Protein AF-A0AA37QWX5-F1 (afdb_monomer_lite)

Secondary structure (DSSP, 8-state):
-TTTTS-SEEEEEEEESSSS-TTTHHHHHHHHTTSEEEEEEEEEPPTT--S-SS--EEEEEEEEETT-TTHHHHHHHHHHHHHHSTT-S-HHHHHHHHHHHT--HHHHHHHHHHHHHTT-SSSEEEEEEE-HHHHHHHHHTTTSSPPP-SSSEEEEEE--TTS-HHHHHHHTT-SS--EEEEEEE-GGGHHHH-S--S-EEEEGGGHHHHHHTB-SPPEEEESS-----

Foldseek 3Di:
DQLVPQWFKDKDKDFDPVPDDPPVVVVVVCVVVLQKDKDKDWDADPPPPPVDPHGGGMMMMMMGTPVSCVLVVQLVVLQVVQVVDDLRDFLVSLVSVCVSRVDDPVVSVVVQVVQVLQQGPDFFKKKFFDAPVQVVVCVVVVLLFGDQDPDQWTKMAGGGPPDDPVRRHVQNVDDRGFKMWMFTFHPCCCVQFH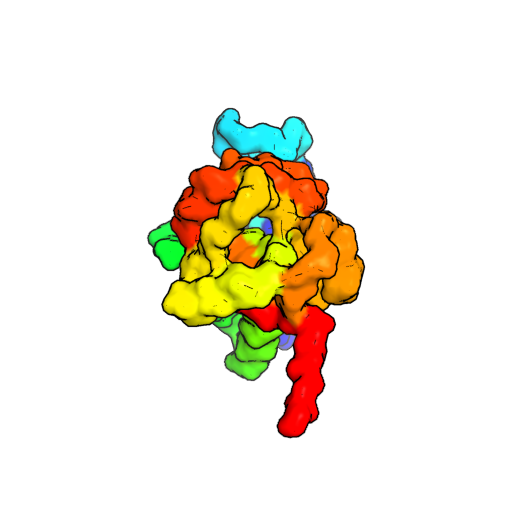DDHGIGIGGSVCRVVRSVGTSDGIDIGGPDDPPDD

Radius of gyration: 21.36 Å; chains: 1; bounding box: 54×42×57 Å

Structure (mmCIF, N/CA/C/O backbone):
data_AF-A0AA37QWX5-F1
#
_entry.id   AF-A0AA37QWX5-F1
#
loop_
_atom_site.group_PDB
_atom_site.id
_atom_site.type_symbol
_atom_site.label_atom_id
_atom_site.label_alt_id
_atom_site.label_comp_id
_atom_site.label_asym_id
_atom_site.label_entity_id
_atom_site.label_seq_id
_atom_site.pdbx_PDB_ins_code
_atom_site.Cartn_x
_atom_site.Cartn_y
_atom_site.Cartn_z
_atom_site.occupancy
_atom_site.B_iso_or_equiv
_atom_site.auth_seq_id
_atom_site.auth_comp_id
_atom_site.auth_asym_id
_atom_site.auth_atom_id
_atom_site.pdbx_PDB_model_num
ATOM 1 N N . MET A 1 1 ? -12.238 -11.986 17.682 1.00 74.88 1 MET A N 1
ATOM 2 C CA . MET A 1 1 ? -10.971 -11.249 17.491 1.00 74.88 1 MET A CA 1
ATOM 3 C C . MET A 1 1 ? -10.938 -9.935 18.265 1.00 74.88 1 MET A C 1
ATOM 5 O O . MET A 1 1 ? -10.018 -9.768 19.050 1.00 74.88 1 MET A O 1
ATOM 9 N N . LEU A 1 2 ? -11.899 -9.014 18.098 1.00 85.44 2 LEU A N 1
ATOM 10 C CA . LEU A 1 2 ? -11.939 -7.802 18.941 1.00 85.44 2 LEU A CA 1
ATOM 11 C C . LEU A 1 2 ? -12.362 -8.101 20.392 1.00 85.44 2 LEU A C 1
ATOM 13 O O . LEU A 1 2 ? -11.690 -7.696 21.331 1.00 85.44 2 LEU A O 1
ATOM 17 N N . LEU A 1 3 ? -13.451 -8.855 20.586 1.00 84.44 3 LEU A N 1
ATOM 18 C CA . LEU A 1 3 ? -14.039 -9.098 21.918 1.00 84.44 3 LEU A CA 1
ATOM 19 C C . LEU A 1 3 ? -13.208 -10.002 22.840 1.00 84.44 3 LEU A C 1
ATOM 21 O O . LEU A 1 3 ? -13.348 -9.931 24.055 1.00 84.44 3 LEU A O 1
ATOM 25 N N . ASP A 1 4 ? -12.380 -10.866 22.263 1.00 85.56 4 ASP A N 1
ATOM 26 C CA . ASP A 1 4 ? -11.399 -11.722 22.941 1.00 85.56 4 ASP A CA 1
ATOM 27 C C . ASP A 1 4 ? -10.006 -11.065 22.986 1.00 85.56 4 ASP A C 1
ATOM 29 O O . ASP A 1 4 ? -9.033 -11.701 23.379 1.00 85.56 4 ASP A O 1
ATOM 33 N N . GLY A 1 5 ? -9.895 -9.799 22.563 1.00 83.44 5 GLY A N 1
ATOM 34 C CA . GLY A 1 5 ? -8.691 -8.982 22.682 1.00 83.44 5 GLY A CA 1
ATOM 35 C C . GLY A 1 5 ? -7.526 -9.384 21.775 1.00 83.44 5 GLY A C 1
ATOM 36 O O . GLY A 1 5 ? -6.450 -8.811 21.929 1.00 83.44 5 GLY A O 1
ATOM 37 N N . ARG A 1 6 ? -7.710 -10.331 20.846 1.00 86.12 6 ARG A N 1
ATOM 38 C CA . ARG A 1 6 ? -6.666 -10.774 19.899 1.00 86.12 6 ARG A CA 1
ATOM 39 C C . ARG A 1 6 ? -6.398 -9.760 18.786 1.00 86.12 6 ARG A C 1
ATOM 41 O O . ARG A 1 6 ? -5.278 -9.644 18.317 1.00 86.12 6 ARG A O 1
ATOM 48 N N . LYS A 1 7 ? -7.427 -9.033 18.360 1.00 90.56 7 LYS A N 1
ATOM 49 C CA . LYS A 1 7 ? -7.338 -7.849 17.500 1.00 90.56 7 LYS A CA 1
ATOM 50 C C . LYS A 1 7 ? -7.724 -6.656 18.360 1.00 90.56 7 LYS A C 1
ATOM 52 O O . LYS A 1 7 ? -8.669 -6.759 19.135 1.00 90.56 7 LYS A O 1
ATOM 57 N N . LYS A 1 8 ? -6.996 -5.552 18.246 1.00 95.00 8 LYS A N 1
ATOM 58 C CA . LYS A 1 8 ? -7.176 -4.368 19.104 1.00 95.00 8 LYS A CA 1
ATOM 59 C C . LYS A 1 8 ? -7.893 -3.213 18.408 1.00 95.00 8 LYS A C 1
ATOM 61 O O . LYS A 1 8 ? -8.557 -2.403 19.047 1.00 95.00 8 LYS A O 1
ATOM 66 N N . LEU A 1 9 ? -7.796 -3.182 17.083 1.00 97.00 9 LEU A N 1
ATOM 67 C CA . LEU A 1 9 ? -8.480 -2.240 16.208 1.00 97.00 9 LEU A CA 1
ATOM 68 C C . LEU A 1 9 ? -8.971 -2.993 14.968 1.00 97.00 9 LEU A C 1
ATOM 70 O O . LEU A 1 9 ? -8.231 -3.788 14.382 1.00 97.00 9 LEU A O 1
ATOM 74 N N . ALA A 1 10 ? -10.209 -2.742 14.554 1.00 95.38 10 ALA A N 1
ATOM 75 C CA . ALA A 1 10 ? -10.682 -3.061 13.213 1.00 95.38 10 ALA A CA 1
ATOM 76 C C . ALA A 1 10 ? -10.959 -1.767 12.457 1.00 95.38 10 ALA A C 1
ATOM 78 O O . ALA A 1 10 ? -11.552 -0.845 13.011 1.00 95.38 10 ALA A O 1
ATOM 79 N N . ARG A 1 11 ? -10.522 -1.726 11.198 1.00 95.25 11 ARG A N 1
ATOM 80 C CA . ARG A 1 11 ? -10.795 -0.648 10.254 1.00 95.25 11 ARG A CA 1
ATOM 81 C C . ARG A 1 11 ? -11.451 -1.257 9.025 1.00 95.25 11 ARG A C 1
ATOM 83 O O . ARG A 1 11 ? -10.924 -2.222 8.478 1.00 95.25 11 ARG A O 1
ATOM 90 N N . PHE A 1 12 ? -12.551 -0.661 8.599 1.00 94.50 12 PHE A N 1
ATOM 91 C CA . PHE A 1 12 ? -13.211 -0.945 7.330 1.00 94.50 12 PHE A CA 1
ATOM 92 C C . PHE A 1 12 ? -13.198 0.329 6.496 1.00 94.50 12 PHE A C 1
ATOM 94 O O . PHE A 1 12 ? -13.455 1.403 7.038 1.00 94.50 12 PHE A O 1
ATOM 101 N N . THR A 1 13 ? -12.881 0.209 5.211 1.00 91.38 13 THR A N 1
ATOM 102 C CA . THR A 1 13 ? -12.836 1.324 4.261 1.00 91.38 13 THR A CA 1
ATOM 103 C C . THR A 1 13 ? -13.705 0.941 3.078 1.00 91.38 13 THR A C 1
ATOM 105 O O . THR A 1 13 ? -13.374 -0.002 2.369 1.00 91.38 13 THR A O 1
ATOM 108 N N . GLU A 1 14 ? -14.805 1.656 2.882 1.00 88.88 14 GLU A N 1
ATOM 109 C CA . GLU A 1 14 ? -15.820 1.336 1.877 1.00 88.88 14 GLU A CA 1
ATOM 110 C C . GLU A 1 14 ? -16.188 2.597 1.090 1.00 88.88 14 GLU A C 1
ATOM 112 O O . GLU A 1 14 ? -16.203 3.690 1.668 1.00 88.88 14 GLU A O 1
ATOM 117 N N . PRO A 1 15 ? -16.517 2.500 -0.206 1.00 88.44 15 PRO A N 1
ATOM 118 C CA . PRO A 1 15 ? -17.132 3.619 -0.901 1.00 88.44 15 PRO A CA 1
ATOM 119 C C . PRO A 1 15 ? -18.543 3.868 -0.339 1.00 88.44 15 PRO A C 1
ATOM 121 O O . PRO A 1 15 ? -19.270 2.924 -0.026 1.00 88.44 15 PRO A O 1
ATOM 124 N N . TYR A 1 16 ? -18.956 5.132 -0.219 1.00 86.81 16 TYR A N 1
ATOM 125 C CA . TYR A 1 16 ? -20.324 5.487 0.185 1.00 86.81 16 TYR A CA 1
ATOM 126 C C . TYR A 1 16 ? -21.012 6.351 -0.870 1.00 86.81 16 TYR A C 1
ATOM 128 O O . TYR A 1 16 ? -20.325 7.104 -1.563 1.00 86.81 16 TYR A O 1
ATOM 136 N N . PRO A 1 17 ? -22.353 6.295 -0.988 1.00 88.81 17 PRO A N 1
ATOM 137 C CA . PRO A 1 17 ? -23.287 5.378 -0.302 1.00 88.81 17 PRO A CA 1
ATOM 138 C C . PRO A 1 17 ? -23.186 3.929 -0.819 1.00 88.81 17 PRO A C 1
ATOM 140 O O . PRO A 1 17 ? -22.994 3.794 -2.016 1.00 88.81 17 PRO A O 1
ATOM 143 N N . PRO A 1 18 ? -23.399 2.872 0.007 1.00 88.12 18 PRO A N 1
ATOM 144 C CA . PRO A 1 18 ? -24.234 2.879 1.210 1.00 88.12 18 PRO A CA 1
ATOM 145 C C . PRO A 1 18 ? -23.509 3.316 2.490 1.00 88.12 18 PRO A C 1
ATOM 147 O O . PRO A 1 18 ? -22.290 3.265 2.602 1.00 88.12 18 PRO A O 1
ATOM 150 N N . MET A 1 19 ? -24.294 3.746 3.484 1.00 91.44 19 MET A N 1
ATOM 151 C CA . MET A 1 19 ? -23.803 4.256 4.778 1.00 91.44 19 MET A CA 1
ATOM 152 C C . MET A 1 19 ? -23.499 3.157 5.808 1.00 91.44 19 MET A C 1
ATOM 154 O O . MET A 1 19 ? -23.293 3.450 6.985 1.00 91.44 19 MET A O 1
ATOM 158 N N . SER A 1 20 ? -23.467 1.904 5.363 1.00 92.88 20 SER A N 1
ATOM 159 C CA . SER A 1 20 ? -23.156 0.719 6.157 1.00 92.88 20 SER A CA 1
ATOM 160 C C . SER A 1 20 ? -22.585 -0.375 5.260 1.00 92.88 20 SER A C 1
ATOM 162 O O . SER A 1 20 ? -22.907 -0.411 4.071 1.00 92.88 20 SER A O 1
ATOM 164 N N . PHE A 1 21 ? -21.815 -1.300 5.828 1.00 91.44 21 PHE A N 1
ATOM 165 C CA . PHE A 1 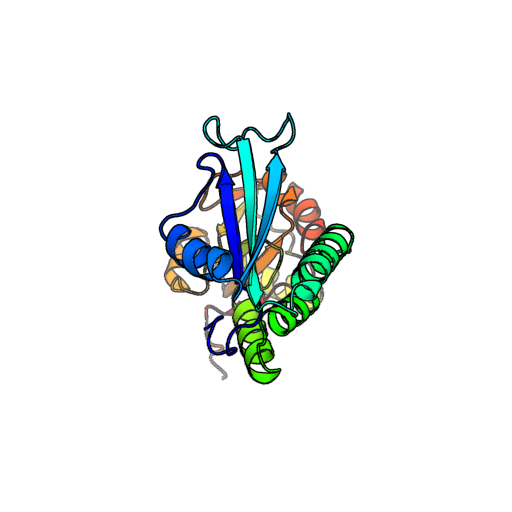21 ? -21.392 -2.519 5.129 1.00 91.44 21 PHE A CA 1
ATOM 166 C C . PHE A 1 21 ? -22.136 -3.765 5.647 1.00 91.44 21 PHE A C 1
ATOM 168 O O . PHE A 1 21 ? -22.632 -3.760 6.777 1.00 91.44 21 PHE A O 1
ATOM 175 N N . PRO A 1 22 ? -22.238 -4.845 4.849 1.00 92.62 22 PRO A N 1
ATOM 176 C CA . PRO A 1 22 ? -22.882 -6.081 5.290 1.00 92.62 22 PRO A CA 1
ATOM 177 C C . PRO A 1 22 ? -22.237 -6.657 6.560 1.00 92.62 22 PRO A C 1
ATOM 179 O O . PRO A 1 22 ? -21.044 -6.957 6.574 1.00 92.62 22 PRO A O 1
ATOM 182 N N . GLY A 1 23 ? -23.028 -6.854 7.618 1.00 92.25 23 GLY A N 1
ATOM 183 C CA . GLY A 1 23 ? -22.548 -7.397 8.890 1.00 92.25 23 GLY A CA 1
ATOM 184 C C . GLY A 1 23 ? -22.104 -6.343 9.907 1.00 92.25 23 GLY A C 1
ATOM 185 O O . GLY A 1 23 ? -21.680 -6.718 11.003 1.00 92.25 23 GLY A O 1
ATOM 186 N N . GLU A 1 24 ? -22.186 -5.049 9.582 1.00 94.75 24 GLU A N 1
ATOM 187 C CA . GLU A 1 24 ? -21.863 -3.958 10.509 1.00 94.75 24 GLU A CA 1
ATOM 188 C C . GLU A 1 24 ? -22.766 -3.980 11.758 1.00 94.75 24 GLU A C 1
ATOM 190 O O . GLU A 1 24 ? -22.295 -3.724 12.867 1.00 94.75 24 GLU A O 1
ATOM 195 N N . GLU A 1 25 ? -24.027 -4.400 11.612 1.00 94.56 25 GLU A N 1
ATOM 196 C CA . GLU A 1 25 ? -25.017 -4.477 12.691 1.00 94.56 25 GLU A CA 1
ATOM 197 C C . GLU A 1 25 ? -24.584 -5.401 13.839 1.00 94.56 25 GLU A C 1
ATOM 199 O O . GLU A 1 25 ? -24.850 -5.124 15.009 1.00 94.56 25 GLU A O 1
ATOM 204 N N . ARG A 1 26 ? -23.823 -6.458 13.528 1.00 92.50 26 ARG A N 1
ATOM 205 C CA . ARG A 1 26 ? -23.280 -7.376 14.539 1.00 92.50 26 ARG A CA 1
ATOM 206 C C . ARG A 1 26 ? -22.269 -6.695 15.452 1.00 92.50 26 ARG A C 1
ATOM 208 O O . ARG A 1 26 ? -22.107 -7.110 16.595 1.00 92.50 26 ARG A O 1
ATOM 215 N N . PHE A 1 27 ? -21.552 -5.686 14.960 1.00 94.56 27 PHE A N 1
ATOM 216 C CA . PHE A 1 27 ? -20.669 -4.880 15.801 1.00 94.56 27 PHE A CA 1
ATOM 217 C C . PHE A 1 27 ? -21.472 -3.870 16.617 1.00 94.56 27 PHE A C 1
ATOM 219 O O . PHE A 1 27 ? -21.151 -3.655 17.787 1.00 94.56 27 PHE A O 1
ATOM 226 N N . ASP A 1 28 ? -22.528 -3.303 16.031 1.00 95.75 28 ASP A N 1
ATOM 227 C CA . ASP A 1 28 ? -23.394 -2.327 16.693 1.00 95.75 28 ASP A CA 1
ATOM 228 C C . ASP A 1 28 ? -24.076 -2.904 17.941 1.00 95.75 28 ASP A C 1
ATOM 230 O O . ASP A 1 28 ? -24.172 -2.205 18.950 1.00 95.75 28 ASP A O 1
ATOM 234 N N . GLU A 1 29 ? -24.432 -4.194 17.946 1.00 96.25 29 GLU A N 1
ATOM 235 C CA . GLU A 1 29 ? -24.905 -4.901 19.149 1.00 96.25 29 GLU A CA 1
ATOM 236 C C . GLU A 1 29 ? -23.910 -4.790 20.320 1.00 96.25 29 GLU A C 1
ATOM 238 O O . GLU A 1 29 ? -24.283 -4.494 21.459 1.00 96.25 29 GLU A O 1
ATOM 243 N N . TRP A 1 30 ? -22.614 -4.967 20.051 1.00 96.44 30 TRP A N 1
ATOM 244 C CA . TRP A 1 30 ? -21.565 -4.884 21.072 1.00 96.44 30 TRP A CA 1
ATOM 245 C C . TRP A 1 30 ? -21.199 -3.451 21.453 1.00 96.44 30 TRP A C 1
ATOM 247 O O . TRP A 1 30 ? -20.728 -3.216 22.570 1.00 96.44 30 TRP A O 1
ATOM 257 N N . VAL A 1 31 ? -21.416 -2.495 20.550 1.00 97.00 31 VAL A N 1
ATOM 258 C CA . VAL A 1 31 ? -21.303 -1.062 20.849 1.00 97.00 31 VAL A CA 1
ATOM 259 C C . VAL A 1 31 ? -22.435 -0.638 21.784 1.00 97.00 31 VAL A C 1
ATOM 261 O O . VAL A 1 31 ? -22.168 -0.011 22.808 1.00 97.00 31 VAL A O 1
ATOM 264 N N . ALA A 1 32 ? -23.676 -1.043 21.494 1.00 97.31 32 ALA A N 1
ATOM 265 C CA . ALA A 1 32 ? -24.843 -0.780 22.336 1.00 97.31 32 ALA A CA 1
ATOM 266 C C . ALA A 1 32 ? -24.705 -1.421 23.726 1.00 97.31 32 ALA A C 1
ATOM 268 O O . ALA A 1 32 ? -25.056 -0.807 24.731 1.00 97.31 32 ALA A O 1
ATOM 269 N N . ALA A 1 33 ? -24.107 -2.613 23.800 1.00 96.31 33 ALA A N 1
ATOM 270 C CA . ALA A 1 33 ? -23.764 -3.274 25.059 1.00 96.31 33 ALA A CA 1
ATOM 271 C C . ALA A 1 33 ? -22.566 -2.640 25.801 1.00 96.31 33 ALA A C 1
ATOM 273 O O . ALA A 1 33 ? -22.145 -3.156 26.836 1.00 96.31 33 ALA A O 1
ATOM 274 N N . GLY A 1 34 ? -21.967 -1.565 25.275 1.00 95.69 34 GLY A N 1
ATOM 275 C CA . GLY A 1 34 ? -20.851 -0.862 25.907 1.00 95.69 34 GLY A CA 1
ATOM 276 C C . GLY A 1 34 ? -19.542 -1.655 25.938 1.00 95.69 34 GLY A C 1
ATOM 277 O O . GLY A 1 34 ? -18.682 -1.366 26.764 1.00 95.69 34 GLY A O 1
ATOM 278 N N . ARG A 1 35 ? -19.369 -2.659 25.069 1.00 95.94 35 ARG A N 1
ATOM 279 C CA . ARG A 1 35 ? -18.136 -3.468 24.990 1.00 95.94 35 ARG A CA 1
ATOM 280 C C . ARG A 1 35 ? -17.167 -2.962 23.930 1.00 95.94 35 ARG A C 1
ATOM 282 O O . ARG A 1 35 ? -15.955 -3.070 24.109 1.00 95.94 35 ARG A O 1
ATOM 289 N N . LEU A 1 36 ? -17.697 -2.407 22.843 1.00 97.25 36 LEU A N 1
ATOM 290 C CA . LEU A 1 36 ? -16.915 -1.793 21.774 1.00 97.25 36 LEU A CA 1
ATOM 291 C C . LEU A 1 36 ? -17.172 -0.287 21.693 1.00 97.25 36 LEU A C 1
ATOM 293 O O . LEU A 1 36 ? -18.230 0.214 22.075 1.00 97.25 36 LEU A O 1
ATOM 297 N N . HIS A 1 37 ? -16.195 0.433 21.164 1.00 97.44 37 HIS A N 1
ATOM 298 C CA . HIS A 1 37 ? -16.360 1.781 20.643 1.00 97.44 37 HIS A CA 1
ATOM 299 C C . HIS A 1 37 ? -16.377 1.734 19.114 1.00 97.44 37 HIS A C 1
ATOM 301 O O . HIS A 1 37 ? -15.685 0.909 18.518 1.00 97.44 37 HIS A O 1
ATOM 307 N N . LYS A 1 38 ? -17.168 2.620 18.505 1.00 97.75 38 LYS A N 1
ATOM 308 C CA . LYS A 1 38 ? -17.272 2.809 17.060 1.00 97.75 38 LYS A CA 1
ATOM 309 C C . LYS A 1 38 ? -17.036 4.274 16.728 1.00 97.75 38 LYS A C 1
ATOM 311 O O . LYS A 1 38 ? -17.674 5.138 17.327 1.00 97.75 38 LYS A O 1
ATOM 316 N N . GLU A 1 39 ? -16.196 4.524 15.735 1.00 97.75 39 GLU A N 1
ATOM 317 C CA . GLU A 1 39 ? -16.014 5.842 15.129 1.00 97.75 39 GLU A CA 1
ATOM 318 C C . GLU A 1 39 ? -16.199 5.729 13.614 1.00 97.75 39 GLU A C 1
ATOM 320 O O . GLU A 1 39 ? -15.732 4.774 12.993 1.00 97.75 39 GLU A O 1
ATOM 325 N N . VAL A 1 40 ? -16.906 6.690 13.018 1.00 96.69 40 VAL A N 1
ATOM 326 C CA . VAL A 1 40 ? -17.165 6.736 11.576 1.00 96.69 40 VAL A CA 1
ATOM 327 C C . VAL A 1 40 ? -16.614 8.039 11.024 1.00 96.69 40 VAL A C 1
ATOM 329 O O . VAL A 1 40 ? -16.932 9.116 11.520 1.00 96.69 40 VAL A O 1
ATOM 332 N N . GLU A 1 41 ? -15.828 7.930 9.966 1.00 94.56 41 GLU A N 1
ATOM 333 C CA . GLU A 1 41 ? -15.288 9.044 9.202 1.00 94.56 41 GLU A CA 1
ATOM 334 C C . GLU A 1 41 ? -15.774 8.951 7.757 1.00 94.56 41 GLU A C 1
ATOM 336 O O . GLU A 1 41 ? -15.879 7.863 7.190 1.00 94.56 41 GLU A O 1
ATOM 341 N N . GLN A 1 42 ? -16.091 10.100 7.169 1.00 92.69 42 GLN A N 1
ATOM 342 C CA . GLN A 1 42 ? -16.512 10.220 5.780 1.00 92.69 42 GLN A CA 1
ATOM 343 C C . GLN A 1 42 ? -15.622 11.248 5.101 1.00 92.69 42 GLN A C 1
ATOM 345 O O . GLN A 1 42 ? -15.515 12.382 5.562 1.00 92.69 42 GLN A O 1
ATOM 350 N N . GLU A 1 43 ? -15.001 10.834 4.009 1.00 88.88 43 GLU A N 1
ATOM 351 C CA . GLU A 1 43 ? -14.151 11.666 3.174 1.00 88.88 43 GLU A CA 1
ATOM 352 C C . GLU A 1 43 ? -14.777 11.743 1.775 1.00 88.88 43 GLU A C 1
ATOM 354 O O . GLU A 1 43 ? -14.706 10.763 1.023 1.00 88.88 43 GLU A O 1
ATOM 359 N N . PRO A 1 44 ? -15.436 12.862 1.423 1.00 86.88 44 PRO A N 1
ATOM 360 C CA . PRO A 1 44 ? -15.986 13.062 0.088 1.00 86.88 44 PRO A CA 1
ATOM 361 C C . PRO A 1 44 ? -14.891 13.026 -0.978 1.00 86.88 44 PRO A C 1
ATOM 363 O O . PRO A 1 44 ? -13.783 13.516 -0.756 1.00 86.88 44 PRO A O 1
ATOM 366 N N . PHE A 1 45 ? -15.207 12.507 -2.165 1.00 81.25 45 PHE A N 1
ATOM 367 C CA . PHE A 1 45 ? -14.344 12.736 -3.321 1.00 81.25 45 PHE A CA 1
ATOM 368 C C . PHE A 1 45 ? -14.386 14.226 -3.680 1.00 81.25 45 PHE A C 1
ATOM 370 O O . PHE A 1 45 ? -15.457 14.828 -3.707 1.00 81.25 45 PHE A O 1
ATOM 377 N N . GLY A 1 46 ? -13.226 14.835 -3.940 1.00 67.94 46 GLY A N 1
ATOM 378 C CA . GLY A 1 46 ? -13.171 16.234 -4.371 1.00 67.94 46 GLY A CA 1
ATOM 379 C C . GLY A 1 46 ? -13.853 16.443 -5.728 1.00 67.94 46 GLY A C 1
ATOM 380 O O . GLY A 1 46 ? -13.937 15.510 -6.527 1.00 67.94 46 GLY A O 1
ATOM 381 N N . ASP A 1 47 ? -14.260 17.682 -6.019 1.00 58.19 47 ASP A N 1
ATOM 382 C CA . ASP A 1 47 ? -15.088 18.073 -7.180 1.00 58.19 47 ASP A CA 1
ATOM 3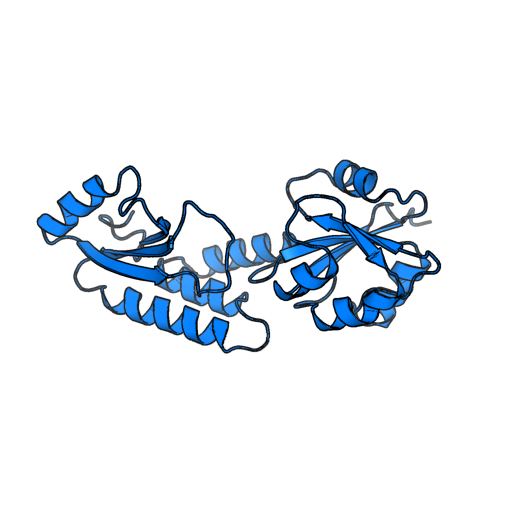83 C C . ASP A 1 47 ? -14.530 17.676 -8.573 1.00 58.19 47 ASP A C 1
ATOM 385 O O . ASP A 1 47 ? -15.232 17.780 -9.577 1.00 58.19 47 ASP A O 1
ATOM 389 N N . GLY A 1 48 ? -13.283 17.193 -8.660 1.00 53.38 48 GLY A N 1
ATOM 390 C CA . GLY A 1 48 ? -12.645 16.696 -9.889 1.00 53.38 48 GLY A CA 1
ATOM 391 C C . GLY A 1 48 ? -12.477 15.171 -9.990 1.00 53.38 48 GLY A C 1
ATOM 392 O O . GLY A 1 48 ? -12.138 14.671 -11.062 1.00 53.38 48 GLY A O 1
ATOM 393 N N . MET A 1 49 ? -12.710 14.406 -8.918 1.00 52.06 49 MET A N 1
ATOM 394 C CA . MET A 1 49 ? -12.573 12.943 -8.911 1.00 52.06 49 MET A CA 1
ATOM 395 C C . MET A 1 49 ? -13.896 12.278 -9.303 1.00 52.06 49 MET A C 1
ATOM 397 O O . MET A 1 49 ? -14.629 11.742 -8.480 1.00 52.06 49 MET A O 1
ATOM 401 N N . THR A 1 50 ? -14.186 12.254 -10.601 1.00 49.09 50 THR A N 1
ATOM 402 C CA . THR A 1 50 ? -15.338 11.541 -11.182 1.00 49.09 50 THR A CA 1
ATOM 403 C C . THR A 1 50 ? -15.059 10.042 -11.364 1.00 49.09 50 THR A C 1
ATOM 405 O O . THR A 1 50 ? -15.363 9.465 -12.401 1.00 49.09 50 THR A O 1
ATOM 408 N N . HIS A 1 51 ? -14.488 9.370 -10.358 1.00 52.34 51 HIS A N 1
ATOM 409 C CA . HIS A 1 51 ? -14.190 7.931 -10.463 1.00 52.34 51 HIS A CA 1
ATOM 410 C C . HIS A 1 51 ? -15.462 7.059 -10.467 1.00 52.34 51 HIS A C 1
ATOM 412 O O . HIS A 1 51 ? -15.417 5.890 -10.837 1.00 52.34 51 HIS A O 1
ATOM 418 N N . SER A 1 52 ? -16.619 7.617 -10.093 1.00 53.09 52 SER A N 1
ATOM 419 C CA . SER A 1 52 ? -17.917 6.949 -10.174 1.00 53.09 52 SER A CA 1
ATOM 420 C C . SER A 1 52 ? -19.051 7.965 -10.026 1.00 53.09 52 SER A C 1
ATOM 422 O O . SER A 1 52 ? -19.043 8.757 -9.092 1.00 53.09 52 SER A O 1
ATOM 424 N N . ARG A 1 53 ? -20.073 7.926 -10.895 1.00 61.19 53 ARG A N 1
ATOM 425 C CA . ARG A 1 53 ? -21.328 8.688 -10.683 1.00 61.19 53 ARG A CA 1
ATOM 426 C C . ARG A 1 53 ? -22.185 8.130 -9.532 1.00 61.19 53 ARG A C 1
ATOM 428 O O . ARG A 1 53 ? -23.219 8.707 -9.215 1.00 61.19 53 ARG A O 1
ATOM 435 N N . VAL A 1 54 ? -21.789 6.993 -8.956 1.00 77.38 54 VAL A N 1
ATOM 436 C CA . VAL A 1 54 ? -22.550 6.227 -7.955 1.00 77.38 54 VAL A CA 1
ATOM 437 C C . VAL A 1 54 ? -22.015 6.456 -6.538 1.00 77.38 54 VAL A C 1
ATOM 439 O O . VAL A 1 54 ? -22.792 6.459 -5.587 1.00 77.38 54 VAL A O 1
ATOM 442 N N . TRP A 1 55 ? -20.709 6.692 -6.392 1.00 80.94 55 TRP A N 1
ATOM 443 C CA . TRP A 1 55 ? -20.039 6.845 -5.098 1.00 80.94 55 TRP A CA 1
ATOM 444 C C . TRP A 1 55 ? -19.678 8.314 -4.851 1.00 80.94 55 TRP A C 1
ATOM 446 O O . TRP A 1 55 ? -19.150 8.986 -5.730 1.00 80.94 55 TRP A O 1
ATOM 456 N N . GLN A 1 56 ? -19.953 8.804 -3.647 1.00 85.31 56 GLN A N 1
ATOM 457 C CA . GLN A 1 56 ? -19.742 10.187 -3.207 1.00 85.31 56 GLN A CA 1
ATOM 458 C C . GLN A 1 56 ? -18.429 10.375 -2.440 1.00 85.31 56 GLN A C 1
ATOM 460 O O . GLN A 1 56 ? -17.948 11.498 -2.309 1.00 85.31 56 GLN A O 1
ATOM 465 N N . GLY A 1 57 ? -17.844 9.297 -1.924 1.00 87.00 57 GLY A N 1
ATOM 466 C CA . GLY A 1 57 ? -16.599 9.360 -1.176 1.00 87.00 57 GLY A CA 1
ATOM 467 C C . GLY A 1 57 ? -16.205 8.024 -0.570 1.00 87.00 57 GLY A C 1
ATOM 468 O O . GLY A 1 57 ? -16.766 6.975 -0.894 1.00 87.00 57 GLY A O 1
ATOM 469 N N . THR A 1 58 ? -15.249 8.088 0.351 1.00 90.00 58 THR A N 1
ATOM 470 C CA . THR A 1 58 ? -14.778 6.957 1.152 1.00 90.00 58 THR A CA 1
ATOM 471 C C . THR A 1 58 ? -15.267 7.079 2.591 1.00 90.00 58 THR A C 1
ATOM 473 O O . THR A 1 58 ? -15.111 8.116 3.233 1.00 90.00 58 THR A O 1
ATOM 476 N N . ARG A 1 59 ? -15.854 6.009 3.123 1.00 93.25 59 ARG A N 1
ATOM 477 C CA . ARG A 1 59 ? -16.294 5.886 4.511 1.00 93.25 59 ARG A CA 1
ATOM 478 C C . ARG A 1 59 ? -15.341 4.950 5.234 1.00 93.25 59 ARG A C 1
ATOM 480 O O . ARG A 1 59 ? -15.168 3.803 4.826 1.00 93.25 59 ARG A O 1
ATOM 487 N N . ARG A 1 60 ? -14.755 5.424 6.330 1.00 95.12 60 ARG A N 1
ATOM 488 C CA . ARG A 1 60 ? -13.921 4.616 7.221 1.00 95.12 60 ARG A CA 1
ATOM 489 C C . ARG A 1 60 ? -14.661 4.364 8.525 1.00 95.12 60 ARG A C 1
ATOM 491 O O . ARG A 1 60 ? -15.156 5.298 9.150 1.00 95.12 60 ARG A O 1
ATOM 498 N N . VAL A 1 61 ? -14.741 3.104 8.934 1.00 97.25 61 VAL A N 1
ATOM 499 C CA . VAL A 1 61 ? -15.343 2.697 10.209 1.00 97.25 61 VAL A CA 1
ATOM 500 C C . VAL A 1 61 ? -14.291 2.034 11.066 1.00 97.25 61 VAL A C 1
ATOM 502 O O . VAL A 1 61 ? -13.649 1.072 10.640 1.00 97.25 61 VAL A O 1
ATOM 505 N N . TYR A 1 62 ? -14.149 2.531 12.285 1.00 97.62 62 TYR A N 1
ATOM 506 C CA . TYR A 1 62 ? -13.208 2.028 13.265 1.00 97.62 62 TYR A CA 1
ATOM 507 C C . TYR A 1 62 ? -13.956 1.387 14.423 1.00 97.62 62 TYR A C 1
ATOM 509 O O . TYR A 1 62 ? -14.916 1.959 14.934 1.00 97.62 62 TYR A O 1
ATOM 517 N N . PHE A 1 63 ? -13.479 0.224 14.860 1.00 97.75 63 PHE A N 1
ATOM 518 C CA . PHE A 1 63 ? -13.949 -0.437 16.071 1.00 97.75 63 PHE A CA 1
ATOM 519 C C . PHE A 1 63 ? -12.777 -0.777 16.985 1.00 97.75 63 PHE A C 1
ATOM 521 O O . PHE A 1 63 ? -11.800 -1.390 16.545 1.00 97.75 63 PHE A O 1
ATOM 528 N N . THR A 1 64 ? -12.904 -0.446 18.266 1.00 97.44 64 THR A N 1
ATOM 529 C CA . THR A 1 64 ? -11.946 -0.808 19.323 1.00 97.44 64 THR A CA 1
ATOM 530 C C . THR A 1 64 ? -12.689 -1.389 20.519 1.00 97.44 64 THR A C 1
ATOM 532 O O . THR A 1 64 ? -13.899 -1.197 20.667 1.00 97.44 64 THR A O 1
ATOM 535 N N . ALA A 1 65 ? -11.977 -2.082 21.409 1.00 95.56 65 ALA A N 1
ATOM 536 C CA . ALA A 1 65 ? -12.500 -2.314 22.751 1.00 95.56 65 ALA A CA 1
ATOM 537 C C . ALA A 1 65 ? -12.709 -0.969 23.473 1.00 95.56 65 ALA A C 1
ATOM 539 O O . ALA A 1 65 ? -11.996 0.007 23.207 1.00 95.56 65 ALA A O 1
ATOM 540 N N . LYS A 1 66 ? -13.680 -0.911 24.391 1.00 93.81 66 LYS A N 1
ATOM 541 C CA . LYS A 1 66 ? -13.806 0.237 25.300 1.00 93.81 66 LYS A CA 1
ATOM 542 C C . LYS A 1 66 ? -12.535 0.412 26.135 1.00 93.81 66 LYS A C 1
ATOM 544 O O . LYS A 1 66 ? -12.008 -0.566 26.659 1.00 93.81 66 LYS A O 1
ATOM 549 N N . GLY A 1 67 ? -12.057 1.649 26.252 1.00 93.81 67 GLY A N 1
ATOM 550 C CA . GLY A 1 67 ? -10.775 1.999 26.874 1.00 93.81 67 GLY A CA 1
ATOM 551 C C . GLY A 1 67 ? -9.572 1.974 25.919 1.00 93.81 67 GLY A C 1
ATOM 552 O O . GLY A 1 67 ? -8.499 2.457 26.277 1.00 93.81 67 GLY A O 1
ATOM 553 N N . GLU A 1 68 ? -9.724 1.439 24.702 1.00 96.38 68 GLU A N 1
ATOM 554 C CA . GLU A 1 68 ? -8.684 1.438 23.662 1.00 96.38 68 GLU A CA 1
ATOM 555 C C . GLU A 1 68 ? -8.979 2.424 22.517 1.00 96.38 68 GLU A C 1
ATOM 557 O O . GLU A 1 68 ? -8.391 2.325 21.439 1.00 96.38 68 GLU A O 1
ATOM 562 N N . GLU A 1 69 ? -9.872 3.396 22.735 1.00 97.19 69 GLU A N 1
ATOM 563 C CA . GLU A 1 69 ? -10.294 4.371 21.718 1.00 97.19 69 GLU A CA 1
ATOM 564 C C . GLU A 1 69 ? -9.123 5.184 21.157 1.00 97.19 69 GLU A C 1
ATOM 566 O O . GLU A 1 69 ? -9.153 5.584 19.998 1.00 97.19 69 GLU A O 1
ATOM 571 N N . TRP A 1 70 ? -8.052 5.359 21.938 1.00 97.44 70 TRP A N 1
ATOM 572 C CA . TRP A 1 70 ? -6.825 6.060 21.543 1.00 97.44 70 TRP A CA 1
ATOM 573 C C . TRP A 1 70 ? -6.176 5.505 20.263 1.00 97.44 70 TRP A C 1
ATOM 575 O O . TRP A 1 70 ? -5.439 6.223 19.584 1.00 97.44 70 TRP A O 1
ATOM 585 N N . ARG A 1 71 ? -6.464 4.251 19.890 1.00 97.94 71 ARG A N 1
ATOM 586 C CA . ARG A 1 71 ? -5.959 3.641 18.651 1.00 97.94 71 ARG A CA 1
ATOM 587 C C . ARG A 1 71 ? -6.529 4.300 17.395 1.00 97.94 71 ARG A C 1
ATOM 589 O O . ARG A 1 71 ? -5.858 4.296 16.368 1.00 97.94 71 ARG A O 1
ATOM 596 N N . VAL A 1 72 ? -7.733 4.874 17.463 1.00 97.88 72 VAL A N 1
ATOM 597 C CA . VAL A 1 72 ? -8.374 5.548 16.323 1.00 97.88 72 VAL A CA 1
ATOM 598 C C . VAL A 1 72 ? -7.653 6.848 15.942 1.00 97.88 72 VAL A C 1
ATOM 600 O O . VAL A 1 72 ? -7.202 6.940 14.799 1.00 97.88 72 VAL A O 1
ATOM 603 N N . PRO A 1 73 ? -7.440 7.831 16.842 1.00 97.69 73 PRO A N 1
ATOM 604 C CA . PRO A 1 73 ? -6.668 9.021 16.496 1.00 97.69 73 PRO A CA 1
ATOM 605 C C . PRO A 1 73 ? -5.208 8.693 16.153 1.00 97.69 73 PRO A C 1
ATOM 607 O O . PRO A 1 73 ? -4.636 9.356 15.294 1.00 97.69 73 PRO A O 1
ATOM 610 N N . ALA A 1 74 ? -4.615 7.645 16.738 1.00 97.81 74 ALA A N 1
ATOM 611 C CA . ALA A 1 74 ? -3.292 7.175 16.324 1.00 97.81 74 ALA A CA 1
ATOM 612 C C . ALA A 1 74 ? -3.287 6.656 14.870 1.00 97.81 74 ALA A C 1
ATOM 614 O O . ALA A 1 74 ? -2.390 7.002 14.106 1.00 97.81 74 ALA A O 1
ATOM 615 N N . MET A 1 75 ? -4.305 5.886 14.465 1.00 96.88 75 MET A N 1
ATOM 616 C CA . MET A 1 75 ? -4.468 5.408 13.084 1.00 96.88 75 MET A CA 1
ATOM 617 C C . MET A 1 75 ? -4.608 6.572 12.094 1.00 96.88 75 MET A C 1
ATOM 619 O O . MET A 1 75 ? -3.988 6.581 11.033 1.00 96.88 75 MET A O 1
ATOM 623 N N . LYS A 1 76 ? -5.391 7.590 12.458 1.00 95.38 76 LYS A N 1
ATOM 624 C CA . LYS A 1 76 ? -5.543 8.802 11.643 1.00 95.38 76 LYS A CA 1
ATOM 625 C C . LYS A 1 76 ? -4.226 9.563 11.514 1.00 95.38 76 LYS A C 1
ATOM 627 O O . LYS A 1 76 ? -3.838 9.930 10.411 1.00 95.38 76 LYS A O 1
ATOM 632 N N . LEU A 1 77 ? -3.495 9.714 12.619 1.00 96.06 77 LEU A N 1
ATOM 633 C CA . LEU A 1 77 ? -2.198 10.386 12.632 1.00 96.06 77 LEU A CA 1
ATOM 634 C C . LEU A 1 77 ? -1.178 9.704 11.711 1.00 96.06 77 LEU A C 1
ATOM 636 O O . LEU A 1 77 ? -0.464 10.399 10.990 1.00 96.06 77 LEU A O 1
ATOM 640 N N . ILE A 1 78 ? -1.104 8.366 11.710 1.00 95.44 78 ILE A N 1
ATOM 641 C CA . ILE A 1 78 ? -0.182 7.657 10.809 1.00 95.44 78 ILE A CA 1
ATOM 642 C C . ILE A 1 78 ? -0.596 7.804 9.341 1.00 95.44 78 ILE A C 1
ATOM 644 O O . ILE A 1 78 ? 0.274 7.970 8.490 1.00 95.44 78 ILE A O 1
ATOM 648 N N . GLY A 1 79 ? -1.902 7.821 9.046 1.00 91.19 79 GLY A N 1
ATOM 649 C CA . GLY A 1 79 ? -2.421 8.093 7.704 1.00 91.19 79 GLY A CA 1
ATOM 650 C C . GLY A 1 79 ? -2.042 9.492 7.214 1.00 91.19 79 GLY A C 1
ATOM 651 O O . GLY A 1 79 ? -1.455 9.638 6.143 1.00 91.19 79 GLY A O 1
ATOM 652 N N . ASP A 1 80 ? -2.282 10.513 8.037 1.00 92.00 80 ASP A N 1
ATOM 653 C CA . ASP A 1 80 ? -1.912 11.900 7.738 1.00 92.00 80 ASP A CA 1
ATOM 654 C C . ASP A 1 80 ? -0.403 12.074 7.548 1.00 92.00 80 ASP A C 1
ATOM 656 O O . ASP A 1 80 ? 0.044 12.819 6.671 1.00 92.00 80 ASP A O 1
ATOM 660 N N . ALA A 1 81 ? 0.397 11.407 8.382 1.00 92.94 81 ALA A N 1
ATOM 661 C CA . ALA A 1 81 ? 1.848 11.428 8.273 1.00 92.94 81 ALA A CA 1
ATOM 662 C C . ALA A 1 81 ? 2.316 10.772 6.968 1.00 92.94 81 ALA A C 1
ATOM 664 O O . ALA A 1 81 ? 3.186 11.326 6.295 1.00 92.94 81 ALA A O 1
ATOM 665 N N . ALA A 1 82 ? 1.718 9.645 6.576 1.00 89.25 82 ALA A N 1
ATOM 666 C CA . ALA A 1 82 ? 2.025 8.979 5.316 1.00 89.25 82 ALA A CA 1
ATOM 667 C C . ALA A 1 82 ? 1.692 9.864 4.108 1.00 89.25 82 ALA A C 1
ATOM 669 O O . ALA A 1 82 ? 2.531 10.015 3.225 1.00 89.25 82 ALA A O 1
ATOM 670 N N . LEU A 1 83 ? 0.531 10.530 4.102 1.00 84.75 83 LEU A N 1
ATOM 671 C CA . LEU A 1 83 ? 0.141 11.461 3.032 1.00 84.75 83 LEU A CA 1
ATOM 672 C C . LEU A 1 83 ? 1.117 12.636 2.868 1.00 84.75 83 LEU A C 1
ATOM 674 O O . LEU A 1 83 ? 1.318 13.127 1.759 1.00 84.75 83 LEU A O 1
ATOM 678 N N . LYS A 1 84 ? 1.728 13.092 3.966 1.00 85.75 84 LYS A N 1
ATOM 679 C CA . LYS A 1 84 ? 2.691 14.207 3.973 1.00 85.75 84 LYS A CA 1
ATOM 680 C C . LYS A 1 84 ? 4.135 13.760 3.738 1.00 85.75 84 LYS A C 1
ATOM 682 O O . LYS A 1 84 ? 5.004 14.606 3.531 1.00 85.75 84 LYS A O 1
ATOM 687 N N . SER A 1 85 ? 4.412 12.460 3.797 1.00 81.69 85 SER A N 1
ATOM 688 C CA . SER A 1 85 ? 5.763 11.922 3.662 1.00 81.69 85 SER A CA 1
ATOM 689 C C . SER A 1 85 ? 6.158 11.775 2.195 1.00 81.69 85 SER A C 1
ATOM 691 O O . SER A 1 85 ? 5.382 11.312 1.359 1.00 81.69 85 SER A O 1
ATOM 693 N N . HIS A 1 86 ? 7.410 12.107 1.878 1.00 71.12 86 HIS A N 1
ATOM 694 C CA . HIS A 1 86 ? 7.989 11.773 0.579 1.00 71.12 86 HIS A CA 1
ATOM 695 C C . HIS A 1 86 ? 8.039 10.244 0.425 1.00 71.12 86 HIS A C 1
ATOM 697 O O . HIS A 1 86 ? 8.718 9.569 1.193 1.00 71.12 86 HIS A O 1
ATOM 703 N N . GLY A 1 87 ? 7.306 9.710 -0.555 1.00 72.12 87 GLY A N 1
ATOM 704 C CA . GLY A 1 87 ? 7.175 8.267 -0.791 1.00 72.12 87 GLY A CA 1
ATOM 705 C C . GLY A 1 87 ? 5.879 7.643 -0.261 1.00 72.12 87 GLY A C 1
ATOM 706 O O . GLY A 1 87 ? 5.638 6.472 -0.527 1.00 72.12 87 GLY A O 1
ATOM 707 N N . GLY A 1 88 ? 5.029 8.414 0.427 1.00 84.88 88 GLY A N 1
ATOM 708 C CA . GLY A 1 88 ? 3.711 7.953 0.850 1.00 84.88 88 GLY A CA 1
ATOM 709 C C . GLY A 1 88 ? 3.752 6.850 1.911 1.00 84.88 88 GLY A C 1
ATOM 710 O O . GLY A 1 88 ? 4.623 6.812 2.784 1.00 84.88 88 GLY A O 1
ATOM 711 N N . TRP A 1 89 ? 2.771 5.952 1.835 1.00 89.12 89 TRP A N 1
ATOM 712 C CA . TRP A 1 89 ? 2.664 4.792 2.714 1.00 89.12 89 TRP A CA 1
ATOM 713 C C . TRP A 1 89 ? 3.775 3.771 2.419 1.00 89.12 89 TRP A C 1
ATOM 715 O O . TRP A 1 89 ? 4.046 3.452 1.266 1.00 89.12 89 TRP A O 1
ATOM 725 N N . ASN A 1 90 ? 4.434 3.254 3.453 1.00 88.25 90 ASN A N 1
ATOM 726 C CA . ASN A 1 90 ? 5.621 2.405 3.324 1.00 88.25 90 ASN A CA 1
ATOM 727 C C . ASN A 1 90 ? 5.695 1.379 4.467 1.00 88.25 90 ASN A C 1
ATOM 729 O O . ASN A 1 90 ? 4.805 1.303 5.311 1.00 88.25 90 ASN A O 1
ATOM 733 N N . GLU A 1 91 ? 6.776 0.604 4.516 1.00 91.50 91 GLU A N 1
ATOM 734 C CA . GLU A 1 91 ? 6.969 -0.501 5.461 1.00 91.50 91 GLU A CA 1
ATOM 735 C C . GLU A 1 91 ? 6.951 -0.038 6.931 1.00 91.50 91 GLU A C 1
ATOM 737 O O . GLU A 1 91 ? 6.551 -0.786 7.823 1.00 91.50 91 GLU A O 1
ATOM 742 N N . HIS A 1 92 ? 7.355 1.208 7.202 1.00 92.62 92 HIS A N 1
ATOM 743 C CA . HIS A 1 92 ? 7.276 1.777 8.545 1.00 92.62 92 HIS A CA 1
ATOM 744 C C . HIS A 1 92 ? 5.821 2.028 8.956 1.00 92.62 92 HIS A C 1
ATOM 746 O O . HIS A 1 92 ? 5.427 1.673 10.067 1.00 92.62 92 HIS A O 1
ATOM 752 N N . PHE A 1 93 ? 5.011 2.585 8.052 1.00 94.94 93 PHE A N 1
ATOM 753 C CA . PHE A 1 93 ? 3.587 2.810 8.300 1.00 94.94 93 PHE A CA 1
ATOM 754 C C . PHE A 1 93 ? 2.796 1.500 8.391 1.00 94.94 93 PHE A C 1
ATOM 756 O O . PHE A 1 93 ? 1.951 1.383 9.274 1.00 94.94 93 PHE A O 1
ATOM 763 N N . GLU A 1 94 ? 3.132 0.488 7.584 1.00 94.75 94 GLU A N 1
ATOM 764 C CA . GLU A 1 94 ? 2.592 -0.875 7.724 1.00 94.75 94 GLU A CA 1
ATOM 765 C C . GLU A 1 94 ? 2.857 -1.453 9.116 1.00 94.75 94 GLU A C 1
ATOM 767 O O . GLU A 1 94 ? 1.948 -1.984 9.754 1.00 94.75 94 GLU A O 1
ATOM 772 N N . ARG A 1 95 ? 4.086 -1.307 9.636 1.00 96.50 95 ARG A N 1
ATOM 773 C CA . ARG A 1 95 ? 4.417 -1.779 10.988 1.00 96.50 95 ARG A CA 1
ATOM 774 C C . ARG A 1 95 ? 3.613 -1.036 12.054 1.00 96.50 95 ARG A C 1
ATOM 776 O O . ARG A 1 95 ? 3.065 -1.674 12.950 1.00 96.50 95 ARG A O 1
ATOM 783 N N . LEU A 1 96 ? 3.512 0.291 11.958 1.00 96.75 96 LEU A N 1
ATOM 784 C CA . LEU A 1 96 ? 2.724 1.093 12.900 1.00 96.75 96 LEU A CA 1
ATOM 785 C C . LEU A 1 96 ? 1.236 0.719 12.861 1.00 96.75 96 LEU A C 1
ATOM 787 O O . LEU A 1 96 ? 0.612 0.558 13.911 1.00 96.75 96 LEU A O 1
ATOM 791 N N . GLU A 1 97 ? 0.670 0.528 11.669 1.00 96.19 97 GLU A N 1
ATOM 792 C CA . GLU A 1 97 ? -0.701 0.045 11.504 1.00 96.19 97 GLU A CA 1
ATOM 793 C C . GLU A 1 97 ? -0.876 -1.344 12.130 1.00 96.19 97 GLU A C 1
ATOM 795 O O . GLU A 1 97 ? -1.829 -1.578 12.883 1.00 96.19 97 GLU A O 1
ATOM 800 N N . GLY A 1 98 ? 0.076 -2.247 11.900 1.00 96.25 98 GLY A N 1
ATOM 801 C CA . GLY A 1 98 ? 0.047 -3.583 12.472 1.00 96.25 98 GLY A CA 1
ATOM 802 C C . GLY A 1 98 ? 0.085 -3.586 14.003 1.00 96.25 98 GLY A C 1
ATOM 803 O O . GLY A 1 98 ? -0.711 -4.281 14.643 1.00 96.25 98 GLY A O 1
ATOM 804 N N . MET A 1 99 ? 0.906 -2.725 14.612 1.00 95.75 99 MET A N 1
ATOM 805 C CA . MET A 1 99 ? 0.924 -2.510 16.066 1.00 95.75 99 MET A CA 1
ATOM 806 C C . MET A 1 99 ? -0.430 -2.008 16.593 1.00 95.75 99 MET A C 1
ATOM 808 O O . MET A 1 99 ? -0.904 -2.452 17.646 1.00 95.75 99 MET A O 1
ATOM 812 N N . LEU A 1 100 ? -1.101 -1.113 15.859 1.00 97.12 100 LEU A N 1
ATOM 813 C CA . LEU A 1 100 ? -2.436 -0.636 16.230 1.00 97.12 100 LEU A CA 1
ATOM 814 C C . LEU A 1 100 ? -3.491 -1.739 16.133 1.00 97.12 100 LEU A C 1
ATOM 816 O O . LEU A 1 100 ? -4.382 -1.796 16.985 1.00 97.12 100 LEU A O 1
ATOM 820 N N . PHE A 1 101 ? -3.364 -2.652 15.170 1.00 96.12 101 PHE A N 1
ATOM 821 C CA . PHE A 1 101 ? -4.196 -3.852 15.086 1.00 96.12 101 PHE A CA 1
ATOM 822 C C . PHE A 1 101 ? -3.893 -4.890 16.171 1.00 96.12 101 PHE A C 1
ATOM 824 O O . PHE A 1 101 ? -4.776 -5.701 16.470 1.00 96.12 101 PHE A O 1
ATOM 831 N N . GLY A 1 102 ? -2.721 -4.816 16.806 1.00 94.62 102 GLY A N 1
ATOM 832 C CA . GLY A 1 102 ? -2.273 -5.729 17.855 1.00 94.62 102 GLY A CA 1
ATOM 833 C C . GLY A 1 102 ? -1.426 -6.895 17.350 1.00 94.62 102 GLY A C 1
ATOM 834 O O . GLY A 1 102 ? -1.366 -7.911 18.035 1.00 94.62 102 GLY A O 1
ATOM 835 N N . TYR A 1 103 ? -0.820 -6.774 16.166 1.00 95.25 103 TYR A N 1
ATOM 836 C CA . TYR A 1 103 ? 0.118 -7.767 15.650 1.00 95.25 103 TYR A CA 1
ATOM 837 C C . TYR A 1 103 ? 1.469 -7.683 16.358 1.00 95.25 103 TYR A C 1
ATOM 839 O O . TYR A 1 103 ? 1.967 -6.593 16.650 1.00 95.25 103 TYR A O 1
ATOM 847 N N . GLU A 1 104 ? 2.057 -8.850 16.596 1.00 94.75 104 GLU A N 1
ATOM 848 C CA . GLU A 1 104 ? 3.413 -8.998 17.117 1.00 94.75 104 GLU A CA 1
ATOM 849 C C . GLU A 1 104 ? 4.458 -8.700 16.034 1.00 94.75 104 GLU A C 1
ATOM 851 O O . GLU A 1 104 ? 4.175 -8.771 14.834 1.00 94.75 104 GLU A O 1
ATOM 856 N N . ASP A 1 105 ? 5.691 -8.408 16.452 1.00 95.44 105 ASP A N 1
ATOM 857 C CA . ASP A 1 105 ? 6.774 -8.007 15.546 1.00 95.44 105 ASP A CA 1
ATOM 858 C C . ASP A 1 105 ? 7.009 -9.023 14.425 1.00 95.44 105 ASP A C 1
ATOM 860 O O . ASP A 1 105 ? 7.039 -8.642 13.259 1.00 95.44 105 ASP A O 1
ATOM 864 N N . TRP A 1 106 ? 7.050 -10.322 14.736 1.00 96.12 106 TRP A N 1
ATOM 865 C CA . TRP A 1 106 ? 7.258 -11.359 13.720 1.00 96.12 106 TRP A CA 1
ATOM 866 C C . TRP A 1 106 ? 6.102 -11.453 12.708 1.00 96.12 106 TRP A C 1
ATOM 868 O O . TRP A 1 106 ? 6.323 -11.821 11.554 1.00 96.12 106 TRP A O 1
ATOM 878 N N . GLN A 1 107 ? 4.869 -11.117 13.111 1.00 95.19 107 GLN A N 1
ATOM 879 C CA . GLN A 1 107 ? 3.713 -11.090 12.207 1.00 95.19 107 GLN A CA 1
ATOM 880 C C . GLN A 1 107 ? 3.812 -9.902 11.252 1.00 95.19 107 GLN A C 1
ATOM 882 O O . GLN A 1 107 ? 3.542 -10.047 10.059 1.00 95.19 107 GLN A O 1
ATOM 887 N N . ASN A 1 108 ? 4.231 -8.745 11.775 1.00 96.12 108 ASN A N 1
ATOM 888 C CA . ASN A 1 108 ? 4.505 -7.559 10.971 1.00 96.12 108 ASN A CA 1
ATOM 889 C C . ASN A 1 108 ? 5.668 -7.814 10.008 1.00 96.12 108 ASN A C 1
ATOM 891 O O . ASN A 1 108 ? 5.554 -7.491 8.831 1.00 96.12 108 ASN A O 1
ATOM 895 N N . ASP A 1 109 ? 6.749 -8.441 10.471 1.00 95.38 109 ASP A N 1
ATOM 896 C CA . ASP A 1 109 ? 7.912 -8.767 9.643 1.00 95.38 109 ASP A CA 1
ATOM 897 C C . ASP A 1 109 ? 7.537 -9.712 8.500 1.00 95.38 109 ASP A C 1
ATOM 899 O O . ASP A 1 109 ? 7.861 -9.437 7.344 1.00 95.38 109 ASP A O 1
ATOM 903 N N . TRP A 1 110 ? 6.772 -10.770 8.792 1.00 94.31 110 TRP A N 1
ATOM 904 C CA . TRP A 1 110 ? 6.260 -11.679 7.767 1.00 94.31 110 TRP A CA 1
ATOM 905 C C . TRP A 1 110 ? 5.364 -10.963 6.745 1.00 94.31 110 TRP A C 1
ATOM 907 O O . TRP A 1 110 ? 5.486 -11.192 5.539 1.00 94.31 110 TRP A O 1
ATOM 917 N N . TRP A 1 111 ? 4.463 -10.085 7.206 1.00 92.62 111 TRP A N 1
ATOM 918 C CA . TRP A 1 111 ? 3.579 -9.314 6.328 1.00 92.62 111 TRP A CA 1
ATOM 919 C C . TRP A 1 111 ? 4.363 -8.350 5.434 1.00 92.62 111 TRP A C 1
ATOM 921 O O . TRP A 1 111 ? 4.128 -8.301 4.225 1.00 92.62 111 TRP A O 1
ATOM 931 N N . ILE A 1 112 ? 5.330 -7.634 6.010 1.00 92.44 112 ILE A N 1
ATOM 932 C CA . ILE A 1 112 ? 6.185 -6.685 5.298 1.00 92.44 112 ILE A CA 1
ATOM 933 C C . ILE A 1 112 ? 7.029 -7.407 4.252 1.00 92.44 112 ILE A C 1
ATOM 935 O O . ILE A 1 112 ? 7.051 -6.986 3.097 1.00 92.44 112 ILE A O 1
ATOM 939 N N . GLU A 1 113 ? 7.669 -8.520 4.614 1.00 88.38 113 GLU A N 1
ATOM 940 C CA . GLU A 1 113 ? 8.448 -9.325 3.672 1.00 88.38 113 GLU A CA 1
ATOM 941 C C . GLU A 1 113 ? 7.580 -9.795 2.500 1.00 88.38 113 GLU A C 1
ATOM 943 O O . GLU A 1 113 ? 7.968 -9.678 1.334 1.00 88.38 113 GLU A O 1
ATOM 948 N N . ARG A 1 114 ? 6.372 -10.284 2.792 1.00 84.69 114 ARG A N 1
ATOM 949 C CA . ARG A 1 114 ? 5.424 -10.706 1.762 1.00 84.69 114 ARG A CA 1
ATOM 950 C C . ARG A 1 114 ? 5.011 -9.547 0.854 1.00 84.69 114 ARG A C 1
ATOM 952 O O . ARG A 1 114 ? 4.976 -9.728 -0.361 1.00 84.69 114 ARG A O 1
ATOM 959 N N . GLY A 1 115 ? 4.697 -8.385 1.423 1.00 82.69 115 GLY A N 1
ATOM 960 C CA . GLY A 1 115 ? 4.307 -7.200 0.662 1.00 82.69 115 GLY A CA 1
ATOM 961 C C . GLY A 1 115 ? 5.429 -6.712 -0.247 1.00 82.69 115 GLY A C 1
ATOM 962 O O . GLY A 1 115 ? 5.186 -6.450 -1.421 1.00 82.69 115 GLY A O 1
ATOM 963 N N . LEU A 1 116 ? 6.671 -6.691 0.244 1.00 81.75 116 LEU A N 1
ATOM 964 C CA . LEU A 1 116 ? 7.852 -6.313 -0.539 1.00 81.75 116 LEU A CA 1
ATOM 965 C C . LEU A 1 116 ? 8.052 -7.188 -1.783 1.00 81.75 116 LEU A C 1
ATOM 967 O O . LEU A 1 116 ? 8.409 -6.664 -2.837 1.00 81.75 116 LEU A O 1
ATOM 971 N N . ARG A 1 117 ? 7.757 -8.491 -1.702 1.00 74.69 117 ARG A N 1
ATOM 972 C CA . ARG A 1 117 ? 7.775 -9.390 -2.872 1.00 74.69 117 ARG A CA 1
ATOM 973 C C . ARG A 1 117 ? 6.685 -9.057 -3.899 1.00 74.69 117 ARG A C 1
ATOM 975 O O . ARG A 1 117 ? 6.847 -9.361 -5.069 1.00 74.69 117 ARG A O 1
ATOM 982 N N . GLY A 1 118 ? 5.593 -8.423 -3.475 1.00 71.25 118 GLY A N 1
ATOM 983 C CA . GLY A 1 118 ? 4.477 -7.993 -4.323 1.00 71.25 118 GLY A CA 1
ATOM 984 C C . GLY A 1 118 ? 4.637 -6.605 -4.952 1.00 71.25 118 GLY A C 1
ATOM 985 O O . GLY A 1 118 ? 3.640 -6.016 -5.349 1.00 71.25 118 GLY A O 1
ATOM 986 N N . GLY A 1 119 ? 5.851 -6.045 -4.973 1.00 70.12 119 GLY A N 1
ATOM 987 C CA . GLY A 1 119 ? 6.094 -4.648 -5.351 1.00 70.12 119 GLY A CA 1
ATOM 988 C C . GLY A 1 119 ? 5.950 -3.660 -4.183 1.00 70.12 119 GLY A C 1
ATOM 989 O O . GLY A 1 119 ? 6.175 -2.466 -4.350 1.00 70.12 119 GLY A O 1
ATOM 990 N N . GLY A 1 120 ? 5.662 -4.134 -2.973 1.00 79.06 120 GLY A N 1
ATOM 991 C CA . GLY A 1 120 ? 5.630 -3.342 -1.746 1.00 79.06 120 GLY A CA 1
ATOM 992 C C . GLY A 1 120 ? 4.460 -2.366 -1.615 1.00 79.06 120 GLY A C 1
ATOM 993 O O . GLY A 1 120 ? 3.492 -2.413 -2.364 1.00 79.06 120 GLY A O 1
ATOM 994 N N . PHE A 1 121 ? 4.527 -1.513 -0.594 1.00 82.50 121 PHE A N 1
ATOM 995 C CA . PHE A 1 121 ? 3.382 -0.747 -0.092 1.00 82.50 121 PHE A CA 1
ATOM 996 C C . PHE A 1 121 ? 3.249 0.674 -0.667 1.00 82.50 121 PHE A C 1
ATOM 998 O O . PHE A 1 121 ? 4.219 1.270 -1.131 1.00 82.50 121 PHE A O 1
ATOM 1005 N N . GLY A 1 122 ? 2.029 1.219 -0.647 1.00 79.00 122 GLY A N 1
ATOM 1006 C CA . GLY A 1 122 ? 1.745 2.624 -0.986 1.00 79.00 122 GLY A CA 1
ATOM 1007 C C . GLY A 1 122 ? 1.937 3.040 -2.448 1.00 79.00 122 GLY A C 1
ATOM 1008 O O . GLY A 1 122 ? 1.803 4.222 -2.756 1.00 79.00 122 GLY A O 1
ATOM 1009 N N . GLY A 1 123 ? 2.221 2.094 -3.344 1.00 84.62 123 GLY A N 1
ATOM 1010 C CA . GLY A 1 123 ? 2.355 2.316 -4.781 1.00 84.62 123 GLY A CA 1
ATOM 1011 C C . GLY A 1 123 ? 1.541 1.326 -5.597 1.00 84.62 123 GLY A C 1
ATOM 1012 O O . GLY A 1 123 ? 1.026 0.345 -5.065 1.00 84.62 123 GLY A O 1
ATOM 1013 N N . MET A 1 124 ? 1.458 1.575 -6.900 1.00 87.06 124 MET A N 1
ATOM 1014 C CA . MET A 1 124 ? 0.853 0.643 -7.849 1.00 87.06 124 MET A CA 1
ATOM 1015 C C . MET A 1 124 ? 1.961 -0.221 -8.463 1.00 87.06 124 MET A C 1
ATOM 1017 O O . MET A 1 124 ? 2.811 0.326 -9.184 1.00 87.06 124 MET A O 1
ATOM 1021 N N . PRO A 1 125 ? 2.002 -1.530 -8.173 1.00 90.69 125 PRO A N 1
ATOM 1022 C CA . PRO A 1 125 ? 3.035 -2.405 -8.699 1.00 90.69 125 PRO A CA 1
ATOM 1023 C C . PRO A 1 125 ? 2.779 -2.685 -10.182 1.00 90.69 125 PRO A C 1
ATOM 1025 O O . PRO A 1 125 ? 1.718 -3.160 -10.574 1.00 90.69 125 PRO A O 1
ATOM 1028 N N . HIS A 1 126 ? 3.777 -2.393 -11.004 1.00 93.25 126 HIS A N 1
ATOM 1029 C CA . HIS A 1 126 ? 3.792 -2.650 -12.436 1.00 93.25 126 HIS A CA 1
ATOM 1030 C C . HIS A 1 126 ? 5.029 -3.466 -12.794 1.00 93.25 126 HIS A C 1
ATOM 1032 O O . HIS A 1 126 ? 5.990 -3.575 -12.024 1.00 93.25 126 HIS A O 1
ATOM 1038 N N . CYS A 1 127 ? 5.017 -4.034 -13.990 1.00 94.19 127 CYS A N 1
ATOM 1039 C CA . CYS A 1 127 ? 6.160 -4.742 -14.525 1.00 94.19 127 CYS A CA 1
ATOM 1040 C C . CYS A 1 127 ? 6.367 -4.460 -16.011 1.00 94.19 127 CYS A C 1
ATOM 1042 O O . CYS A 1 127 ? 5.433 -4.105 -16.727 1.00 94.19 127 CYS A O 1
ATOM 1044 N N . CYS A 1 128 ? 7.606 -4.607 -16.475 1.00 95.38 128 CYS A N 1
ATOM 1045 C CA . CYS A 1 128 ? 7.940 -4.576 -17.894 1.00 95.38 128 CYS A CA 1
ATOM 1046 C C . CYS A 1 128 ? 9.042 -5.586 -18.230 1.00 95.38 128 CYS A C 1
ATOM 1048 O O . CYS A 1 128 ? 9.839 -5.994 -17.380 1.00 95.38 128 CYS A O 1
ATOM 1050 N N . ALA A 1 129 ? 9.078 -6.005 -19.491 1.00 95.31 129 ALA A N 1
ATOM 1051 C CA . ALA A 1 129 ? 10.035 -6.984 -19.976 1.00 95.31 129 ALA A CA 1
ATOM 1052 C C . ALA A 1 129 ? 11.339 -6.283 -20.373 1.00 95.31 129 ALA A C 1
ATOM 1054 O O . ALA A 1 129 ? 11.327 -5.315 -21.146 1.00 95.31 129 ALA A O 1
ATOM 1055 N N . VAL A 1 130 ? 12.470 -6.780 -19.866 1.00 94.75 130 VAL A N 1
ATOM 1056 C CA . VAL A 1 130 ? 13.786 -6.171 -20.098 1.00 94.75 130 VAL A CA 1
ATOM 1057 C C . VAL A 1 130 ? 14.729 -7.113 -20.836 1.00 94.75 130 VAL A C 1
ATOM 1059 O O . VAL A 1 130 ? 14.802 -8.312 -20.559 1.00 94.75 130 VAL A O 1
ATOM 1062 N N . THR A 1 131 ? 15.463 -6.542 -21.788 1.00 94.62 131 THR A N 1
ATOM 1063 C CA . THR A 1 131 ? 16.555 -7.208 -22.505 1.00 94.62 131 THR A CA 1
ATOM 1064 C C . THR A 1 131 ? 17.790 -7.314 -21.618 1.00 94.62 131 THR A C 1
ATOM 1066 O O . THR A 1 131 ? 17.862 -6.695 -20.554 1.00 94.62 131 THR A O 1
ATOM 1069 N N . ASP A 1 132 ? 18.796 -8.061 -22.063 1.00 94.75 132 ASP A N 1
ATOM 1070 C CA . ASP A 1 132 ? 20.062 -8.195 -21.334 1.00 94.75 132 ASP A CA 1
ATOM 1071 C C . ASP A 1 132 ? 20.801 -6.853 -21.171 1.00 94.75 132 ASP A C 1
ATOM 1073 O O . ASP A 1 132 ? 21.281 -6.503 -20.087 1.00 94.75 132 ASP A O 1
ATOM 1077 N N . GLN A 1 133 ? 20.787 -6.024 -22.220 1.00 94.81 133 GLN A N 1
ATOM 1078 C CA . GLN A 1 133 ? 21.323 -4.665 -22.163 1.00 94.81 133 GLN A CA 1
ATOM 1079 C C . GLN A 1 133 ? 20.532 -3.789 -21.183 1.00 94.81 133 GLN A C 1
ATOM 1081 O O . GLN A 1 133 ? 21.127 -3.064 -20.382 1.00 94.81 133 GLN A O 1
ATOM 1086 N N . GLY A 1 134 ? 19.198 -3.878 -21.214 1.00 95.62 134 GLY A N 1
ATOM 1087 C CA . GLY A 1 134 ? 18.330 -3.150 -20.291 1.00 95.62 134 GLY A CA 1
ATOM 1088 C C . GLY A 1 134 ? 18.564 -3.557 -18.836 1.00 95.62 134 GLY A C 1
ATOM 1089 O O . GLY A 1 134 ? 18.707 -2.696 -17.970 1.00 95.62 134 GLY A O 1
ATOM 1090 N N . LEU A 1 135 ? 18.687 -4.858 -18.568 1.00 96.12 135 LEU A N 1
ATOM 1091 C CA . LEU A 1 135 ? 18.997 -5.388 -17.243 1.00 96.12 135 LEU A CA 1
ATOM 1092 C C . LEU A 1 135 ? 20.359 -4.892 -16.739 1.00 96.12 135 LEU A C 1
ATOM 1094 O O . LEU A 1 135 ? 20.468 -4.424 -15.604 1.00 96.12 135 LEU A O 1
ATOM 1098 N N . SER A 1 136 ? 21.389 -4.954 -17.582 1.00 96.25 136 SER A N 1
ATOM 1099 C CA . SER A 1 136 ? 22.722 -4.439 -17.252 1.00 96.25 136 SER A CA 1
ATOM 1100 C C . SER A 1 136 ? 22.690 -2.947 -16.919 1.00 96.25 136 SER A C 1
ATOM 1102 O O . SER A 1 136 ? 23.315 -2.514 -15.950 1.00 96.25 136 SER A O 1
ATOM 1104 N N . TRP A 1 137 ? 21.909 -2.165 -17.664 1.00 97.31 137 TRP A N 1
ATOM 1105 C CA . TRP A 1 137 ? 21.726 -0.741 -17.400 1.00 97.31 137 TRP A CA 1
ATOM 1106 C C . TRP A 1 137 ? 21.014 -0.490 -16.063 1.00 97.31 137 TRP A C 1
ATOM 1108 O O . TRP A 1 137 ? 21.480 0.330 -15.274 1.00 97.31 137 TRP A O 1
ATOM 1118 N N . ILE A 1 138 ? 19.942 -1.232 -15.751 1.00 97.19 138 ILE A N 1
ATOM 1119 C CA . ILE A 1 138 ? 19.234 -1.118 -14.459 1.00 97.19 138 ILE A CA 1
ATOM 1120 C C . ILE A 1 138 ? 20.197 -1.388 -13.298 1.00 97.19 138 ILE A C 1
ATOM 1122 O O . ILE A 1 138 ? 20.208 -0.638 -12.318 1.00 97.19 138 ILE A O 1
ATOM 1126 N N . LYS A 1 139 ? 21.037 -2.425 -13.417 1.00 96.69 139 LYS A N 1
ATOM 1127 C CA . LYS A 1 139 ? 22.070 -2.748 -12.420 1.00 96.69 139 LYS A CA 1
ATOM 1128 C C . LYS A 1 139 ? 23.056 -1.587 -12.244 1.00 96.69 139 LYS A C 1
ATOM 1130 O O . LYS A 1 139 ? 23.329 -1.193 -11.112 1.00 96.69 139 LYS A O 1
ATOM 1135 N N . GLN A 1 140 ? 23.544 -1.001 -13.340 1.00 97.00 140 GLN A N 1
ATOM 1136 C CA . GLN A 1 140 ? 24.447 0.161 -13.305 1.00 97.00 140 GLN A CA 1
ATOM 1137 C C . GLN A 1 140 ? 23.791 1.402 -12.686 1.00 97.00 140 GLN A C 1
ATOM 1139 O O . GLN A 1 140 ? 24.442 2.140 -11.951 1.00 97.00 140 GLN A O 1
ATOM 1144 N N . ALA A 1 141 ? 22.491 1.599 -12.911 1.00 95.75 141 ALA A N 1
ATOM 1145 C CA . ALA A 1 141 ? 21.696 2.657 -12.291 1.00 95.75 141 ALA A CA 1
ATOM 1146 C C . ALA A 1 141 ? 21.324 2.366 -10.819 1.00 95.75 141 ALA A C 1
ATOM 1148 O O . ALA A 1 141 ? 20.496 3.070 -10.237 1.00 95.75 141 ALA A O 1
ATOM 1149 N N . GLY A 1 142 ? 21.878 1.312 -10.206 1.00 96.38 142 GLY A N 1
ATOM 1150 C CA . GLY A 1 142 ? 21.594 0.939 -8.819 1.00 96.38 142 GLY A CA 1
ATOM 1151 C C . GLY A 1 142 ? 20.135 0.541 -8.588 1.00 96.38 142 GLY A C 1
ATOM 1152 O O . GLY A 1 142 ? 19.594 0.766 -7.502 1.00 96.38 142 GLY A O 1
ATOM 1153 N N . TYR A 1 143 ? 19.482 -0.012 -9.614 1.00 95.31 143 TYR A N 1
ATOM 1154 C CA . TYR A 1 143 ? 18.067 -0.383 -9.610 1.00 95.31 143 TYR A CA 1
ATOM 1155 C C . TYR A 1 143 ? 17.115 0.802 -9.391 1.00 95.31 143 TYR A C 1
ATOM 1157 O O . TYR A 1 143 ? 15.996 0.612 -8.935 1.00 95.31 143 TYR A O 1
ATOM 1165 N N . ARG A 1 144 ? 17.535 2.044 -9.657 1.00 94.56 144 ARG A N 1
ATOM 1166 C CA . ARG A 1 144 ? 16.722 3.250 -9.395 1.00 94.56 144 ARG A CA 1
ATOM 1167 C C . ARG A 1 144 ? 16.043 3.840 -10.627 1.00 94.56 144 ARG A C 1
ATOM 1169 O O . ARG A 1 144 ? 15.368 4.854 -10.507 1.00 94.56 144 ARG A O 1
ATOM 1176 N N . ALA A 1 145 ? 16.226 3.234 -11.793 1.00 96.56 145 ALA A N 1
ATOM 1177 C CA . ALA A 1 145 ? 15.648 3.722 -13.034 1.00 96.56 145 ALA A CA 1
ATOM 1178 C C . ALA A 1 145 ? 15.478 2.584 -14.041 1.00 96.56 145 ALA A C 1
ATOM 1180 O O . ALA A 1 145 ? 16.292 1.662 -14.095 1.00 96.56 145 ALA A O 1
ATOM 1181 N N . LEU A 1 146 ? 14.424 2.679 -14.845 1.00 97.12 146 LEU A N 1
ATOM 1182 C CA . LEU A 1 146 ? 14.243 1.906 -16.062 1.00 97.12 146 LEU A CA 1
ATOM 1183 C C . LEU A 1 146 ? 15.169 2.447 -17.158 1.00 97.12 146 LEU A C 1
ATOM 1185 O O . LEU A 1 146 ? 15.412 3.662 -17.207 1.00 97.12 146 LEU A O 1
ATOM 1189 N N . PRO A 1 147 ? 15.677 1.565 -18.031 1.00 95.75 147 PRO A N 1
ATOM 1190 C CA . PRO A 1 147 ? 16.647 1.936 -19.040 1.00 95.75 147 PRO A CA 1
ATOM 1191 C C . PRO A 1 147 ? 15.985 2.716 -20.177 1.00 95.75 147 PRO A C 1
ATOM 1193 O O . PRO A 1 147 ? 14.799 2.516 -20.454 1.00 95.75 147 PRO A O 1
ATOM 1196 N N . PRO A 1 148 ? 16.739 3.571 -20.888 1.00 94.62 148 PRO A N 1
ATOM 1197 C CA . PRO A 1 148 ? 16.320 3.978 -22.219 1.00 94.62 148 PRO A CA 1
ATOM 1198 C C . PRO A 1 148 ? 16.205 2.733 -23.108 1.00 94.62 148 PRO A C 1
ATOM 1200 O O . PRO A 1 148 ? 17.003 1.800 -22.994 1.00 94.62 148 PRO A O 1
ATOM 1203 N N . ILE A 1 149 ? 15.214 2.727 -23.992 1.00 94.00 149 ILE A N 1
ATOM 1204 C CA . ILE A 1 149 ? 14.949 1.621 -24.913 1.00 94.00 149 ILE A CA 1
ATOM 1205 C C . ILE A 1 149 ? 15.107 2.093 -26.360 1.00 94.00 149 ILE A C 1
ATOM 1207 O O . ILE A 1 149 ? 14.986 3.287 -26.640 1.00 94.00 149 ILE A O 1
ATOM 1211 N N . ALA A 1 150 ? 15.419 1.164 -27.265 1.00 89.12 150 ALA A N 1
ATOM 1212 C CA . ALA A 1 150 ? 15.548 1.465 -28.691 1.00 89.12 150 ALA A CA 1
ATOM 1213 C C . ALA A 1 150 ? 14.182 1.506 -29.394 1.00 89.12 150 ALA A C 1
ATOM 1215 O O . ALA A 1 150 ? 14.028 2.161 -30.424 1.00 89.12 150 ALA A O 1
ATOM 1216 N N . GLU A 1 151 ? 13.195 0.801 -28.842 1.00 90.25 151 GLU A N 1
ATOM 1217 C CA . GLU A 1 151 ? 11.825 0.781 -29.331 1.00 90.25 151 GLU A CA 1
ATOM 1218 C C . GLU A 1 151 ? 11.113 2.121 -29.101 1.00 90.25 151 GLU A C 1
ATOM 1220 O O . GLU A 1 151 ? 11.487 2.922 -28.245 1.00 90.25 151 GLU A O 1
ATOM 1225 N N . LEU A 1 152 ? 10.040 2.359 -29.860 1.00 93.50 152 LEU A N 1
ATOM 1226 C CA . LEU A 1 152 ? 9.232 3.575 -29.724 1.00 93.50 152 LEU A CA 1
ATOM 1227 C C . LEU A 1 152 ? 8.418 3.599 -28.424 1.00 93.50 152 LEU A C 1
ATOM 1229 O O . LEU A 1 152 ? 8.108 4.679 -27.916 1.00 93.50 152 LEU A O 1
ATOM 1233 N N . GLU A 1 153 ? 8.075 2.426 -27.892 1.00 94.81 153 GLU A N 1
ATOM 1234 C CA . GLU A 1 153 ? 7.184 2.270 -26.748 1.00 94.81 153 GLU A CA 1
ATOM 1235 C C . GLU A 1 153 ? 7.687 1.185 -25.794 1.00 94.81 153 GLU A C 1
ATOM 1237 O O . GLU A 1 153 ? 8.156 0.126 -26.213 1.00 94.81 153 GLU A O 1
ATOM 1242 N N . LEU A 1 154 ? 7.548 1.452 -24.499 1.00 95.19 154 LEU A N 1
ATOM 1243 C CA . LEU A 1 154 ? 7.667 0.480 -23.427 1.00 95.19 154 LEU A CA 1
ATOM 1244 C C . LEU A 1 154 ? 6.285 -0.120 -23.165 1.00 95.19 154 LEU A C 1
ATOM 1246 O O . LEU A 1 154 ? 5.354 0.613 -22.829 1.00 95.19 154 LEU A O 1
ATOM 1250 N N . VAL A 1 155 ? 6.167 -1.442 -23.266 1.00 95.81 155 VAL A N 1
ATOM 1251 C CA . VAL A 1 155 ? 4.980 -2.165 -22.795 1.00 95.81 155 VAL A CA 1
ATOM 1252 C C . VAL A 1 155 ? 5.159 -2.475 -21.310 1.00 95.81 155 VAL A C 1
ATOM 1254 O O . VAL A 1 155 ? 6.184 -3.032 -20.907 1.00 95.81 155 VAL A O 1
ATOM 1257 N N . LEU A 1 156 ? 4.178 -2.091 -20.500 1.00 94.56 156 LEU A N 1
ATOM 1258 C CA . LEU A 1 156 ? 4.115 -2.364 -19.064 1.00 94.56 156 LEU A CA 1
ATOM 1259 C C . LEU A 1 156 ? 2.737 -2.916 -18.697 1.00 94.56 156 LEU A C 1
ATOM 1261 O O . LEU A 1 156 ? 1.773 -2.618 -19.383 1.00 94.56 156 LEU A O 1
ATOM 1265 N N . ASP A 1 157 ? 2.631 -3.715 -17.645 1.00 94.00 157 ASP A N 1
ATOM 1266 C CA . ASP A 1 157 ? 1.367 -4.311 -17.182 1.00 94.00 157 ASP A CA 1
ATOM 1267 C C . ASP A 1 157 ? 1.312 -4.283 -15.652 1.00 94.00 157 ASP A C 1
ATOM 1269 O O . ASP A 1 157 ? 2.351 -4.157 -14.989 1.00 94.00 157 ASP A O 1
ATOM 1273 N N . ASP A 1 158 ? 0.111 -4.423 -15.097 1.00 91.19 158 ASP A N 1
ATOM 1274 C CA . ASP A 1 158 ? -0.083 -4.590 -13.657 1.00 91.19 158 ASP A CA 1
ATOM 1275 C C . ASP A 1 158 ? 0.667 -5.836 -13.171 1.00 91.19 158 ASP A C 1
ATOM 1277 O O . ASP A 1 158 ? 0.489 -6.938 -13.704 1.00 91.19 158 ASP A O 1
ATOM 1281 N N . TYR A 1 159 ? 1.491 -5.675 -12.135 1.00 90.62 159 TYR A N 1
ATOM 1282 C CA . TYR A 1 159 ? 2.198 -6.798 -11.533 1.00 90.62 159 TYR A CA 1
ATOM 1283 C C . TYR A 1 159 ? 1.324 -7.469 -10.473 1.00 90.62 159 TYR A C 1
ATOM 1285 O O . TYR A 1 159 ? 0.896 -6.836 -9.506 1.00 90.62 159 TYR A O 1
ATOM 1293 N N . ASP A 1 160 ? 1.108 -8.777 -10.621 1.00 88.44 160 ASP A N 1
ATOM 1294 C CA . ASP A 1 160 ? 0.462 -9.601 -9.600 1.00 88.44 160 ASP A CA 1
ATOM 1295 C C . ASP A 1 160 ? 1.402 -10.746 -9.205 1.00 88.44 160 ASP A C 1
ATOM 1297 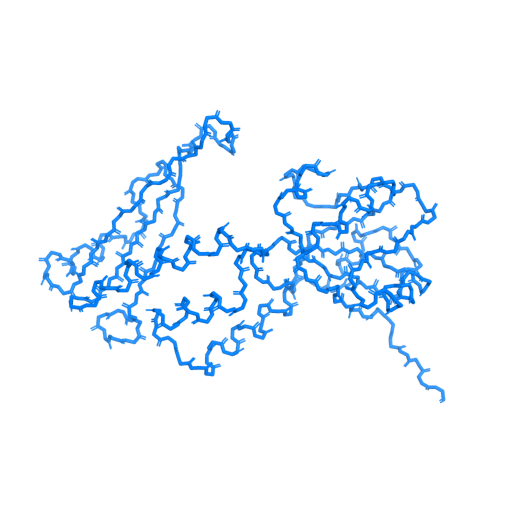O O . ASP A 1 160 ? 1.634 -11.647 -10.015 1.00 88.44 160 ASP A O 1
ATOM 1301 N N . PRO A 1 161 ? 1.903 -10.789 -7.955 1.00 84.12 161 PRO A N 1
ATOM 1302 C CA . PRO A 1 161 ? 2.774 -11.872 -7.495 1.00 84.12 161 PRO A CA 1
ATOM 1303 C C . PRO A 1 161 ? 2.082 -13.246 -7.486 1.00 84.12 161 PRO A C 1
ATOM 1305 O O . PRO A 1 161 ? 2.740 -14.267 -7.293 1.00 84.12 161 PRO A O 1
ATOM 1308 N N . ARG A 1 162 ? 0.751 -13.302 -7.646 1.00 85.62 162 ARG A N 1
ATOM 1309 C CA . ARG A 1 162 ? -0.011 -14.552 -7.792 1.00 85.62 162 ARG A CA 1
ATOM 1310 C C . ARG A 1 162 ? -0.119 -15.018 -9.242 1.00 85.62 162 ARG A C 1
ATOM 1312 O O . ARG A 1 162 ? -0.441 -16.187 -9.456 1.00 85.62 162 ARG A O 1
ATOM 1319 N N . ARG A 1 163 ? 0.125 -14.141 -10.223 1.00 88.50 163 ARG A N 1
ATOM 1320 C CA . ARG A 1 163 ? 0.069 -14.496 -11.643 1.00 88.50 163 ARG A CA 1
ATOM 1321 C C . ARG A 1 163 ? 1.371 -15.201 -12.041 1.00 88.50 163 ARG A C 1
ATOM 1323 O O . ARG A 1 163 ? 2.449 -14.664 -11.771 1.00 88.50 163 ARG A O 1
ATOM 1330 N N . PRO A 1 164 ? 1.314 -16.377 -12.695 1.00 89.69 164 PRO A N 1
ATOM 1331 C CA . PRO A 1 164 ? 2.507 -17.050 -13.195 1.00 89.69 164 PRO A CA 1
ATOM 1332 C C . PRO A 1 164 ? 3.380 -16.109 -14.030 1.00 89.69 164 PRO A C 1
ATOM 1334 O O . PRO A 1 164 ? 2.875 -15.340 -14.850 1.00 89.69 164 PRO A O 1
ATOM 1337 N N . ARG A 1 165 ? 4.701 -16.179 -13.839 1.00 87.88 165 ARG A N 1
ATOM 1338 C CA . ARG A 1 165 ? 5.650 -15.306 -14.544 1.00 87.88 165 ARG A CA 1
ATOM 1339 C C . ARG A 1 165 ? 5.520 -15.419 -16.060 1.00 87.88 165 ARG A C 1
ATOM 1341 O O . ARG A 1 165 ? 5.510 -14.395 -16.726 1.00 87.88 165 ARG A O 1
ATOM 1348 N N . ASP A 1 166 ? 5.381 -16.629 -16.594 1.00 87.62 166 ASP A N 1
ATOM 1349 C CA . ASP A 1 166 ? 5.252 -16.845 -18.042 1.00 87.62 166 ASP A CA 1
ATOM 1350 C C . ASP A 1 166 ? 3.994 -16.174 -18.610 1.00 87.62 166 ASP A C 1
ATOM 1352 O O . ASP A 1 166 ? 4.027 -15.604 -19.699 1.00 87.62 166 ASP A O 1
ATOM 1356 N N . GLU A 1 167 ? 2.901 -16.164 -17.842 1.00 90.31 167 GLU A N 1
ATOM 1357 C CA . GLU A 1 167 ? 1.677 -15.449 -18.204 1.00 90.31 167 GLU A CA 1
ATOM 1358 C C . GLU A 1 167 ? 1.905 -13.930 -18.193 1.00 90.31 167 GLU A C 1
ATOM 1360 O O . GLU A 1 167 ? 1.553 -13.258 -19.162 1.00 90.31 167 GLU A O 1
ATOM 1365 N N . GLN A 1 168 ? 2.556 -13.389 -17.154 1.00 90.88 168 GLN A N 1
ATOM 1366 C CA . GLN A 1 168 ? 2.941 -11.969 -17.099 1.00 90.88 168 GLN A CA 1
ATOM 1367 C C . GLN A 1 168 ? 3.846 -11.582 -18.278 1.00 90.88 168 GLN A C 1
ATOM 1369 O O . GLN A 1 168 ? 3.579 -10.608 -18.975 1.00 90.88 168 GLN A O 1
ATOM 1374 N N . MET A 1 169 ? 4.868 -12.390 -18.565 1.00 89.75 169 MET A N 1
ATOM 1375 C CA . MET A 1 169 ? 5.789 -12.182 -19.683 1.00 89.75 169 MET A CA 1
ATOM 1376 C C . MET A 1 169 ? 5.083 -12.212 -21.040 1.00 89.75 169 MET A C 1
ATOM 1378 O O . MET A 1 169 ? 5.376 -11.377 -21.894 1.00 89.75 169 MET A O 1
ATOM 1382 N N . SER A 1 170 ? 4.129 -13.128 -21.241 1.00 89.62 170 SER A N 1
ATOM 1383 C CA . SER A 1 170 ? 3.391 -13.246 -22.507 1.00 89.62 170 SER A CA 1
ATOM 1384 C C . SER A 1 170 ? 2.595 -11.985 -22.865 1.00 89.62 170 SER A C 1
ATOM 1386 O O . SER A 1 170 ? 2.419 -11.678 -24.043 1.00 89.62 170 SER A O 1
ATOM 1388 N N . ARG A 1 171 ? 2.161 -11.222 -21.855 1.00 91.75 171 ARG A N 1
ATOM 1389 C CA . ARG A 1 171 ? 1.367 -9.994 -22.012 1.00 91.75 171 ARG A CA 1
ATOM 1390 C C . ARG A 1 171 ? 2.205 -8.763 -22.349 1.00 91.75 171 ARG A C 1
ATOM 1392 O O . ARG A 1 171 ? 1.654 -7.756 -22.776 1.00 91.75 171 ARG A O 1
ATOM 1399 N N . LEU A 1 172 ? 3.522 -8.843 -22.170 1.00 92.06 172 LEU A N 1
ATOM 1400 C CA . LEU A 1 172 ? 4.457 -7.741 -22.413 1.00 92.06 172 LEU A CA 1
ATOM 1401 C C . LEU A 1 172 ? 5.005 -7.730 -23.848 1.00 92.06 172 LEU A C 1
ATOM 1403 O O . LEU A 1 172 ? 5.824 -6.876 -24.177 1.00 92.06 172 LEU A O 1
ATOM 1407 N N . GLU A 1 173 ? 4.561 -8.672 -24.692 1.00 87.38 173 GLU A N 1
ATOM 1408 C CA . GLU A 1 173 ? 4.806 -8.722 -26.144 1.00 87.38 173 GLU A CA 1
ATOM 1409 C C . GLU A 1 173 ? 6.290 -8.620 -26.556 1.00 87.38 173 GLU A C 1
ATOM 1411 O O . GLU A 1 173 ? 6.614 -8.189 -27.663 1.00 87.38 173 GLU A O 1
ATOM 1416 N N . ARG A 1 174 ? 7.215 -9.039 -25.681 1.00 83.56 174 ARG A N 1
ATOM 1417 C CA . ARG A 1 174 ? 8.663 -8.918 -25.900 1.00 83.56 174 ARG A CA 1
ATOM 1418 C C . ARG A 1 174 ? 9.350 -10.280 -25.902 1.00 83.56 174 ARG A C 1
ATOM 1420 O O . ARG A 1 174 ? 9.404 -10.963 -24.884 1.00 83.56 174 ARG A O 1
ATOM 1427 N N . THR A 1 175 ? 9.901 -10.670 -27.050 1.00 84.69 175 THR A N 1
ATOM 1428 C CA . THR A 1 175 ? 10.457 -12.018 -27.275 1.00 84.69 175 THR A CA 1
ATOM 1429 C C . THR A 1 175 ? 11.929 -12.172 -26.896 1.00 84.69 175 THR A C 1
ATOM 1431 O O . THR A 1 175 ? 12.394 -13.290 -26.690 1.00 84.69 175 THR A O 1
ATOM 1434 N N . ASP A 1 176 ? 12.680 -11.074 -26.823 1.00 88.88 176 ASP A N 1
ATOM 1435 C CA . ASP A 1 176 ? 14.112 -11.038 -26.495 1.00 88.88 176 ASP A CA 1
ATOM 1436 C C . ASP A 1 176 ? 14.385 -10.729 -25.011 1.00 88.88 176 ASP A C 1
ATOM 1438 O O . ASP A 1 176 ? 15.522 -10.484 -24.603 1.00 88.88 176 ASP A O 1
ATOM 1442 N N . ALA A 1 177 ? 13.337 -10.738 -24.190 1.00 90.88 177 ALA A N 1
ATOM 1443 C CA . ALA A 1 177 ? 13.436 -10.428 -22.779 1.00 90.88 177 ALA A CA 1
ATOM 1444 C C . ALA A 1 177 ? 14.142 -11.543 -21.993 1.00 90.88 177 ALA A C 1
ATOM 1446 O O . ALA A 1 177 ? 13.865 -12.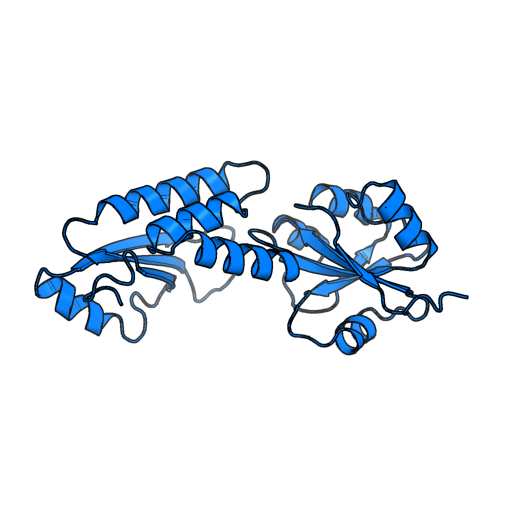732 -22.160 1.00 90.88 177 ALA A O 1
ATOM 1447 N N . VAL A 1 178 ? 15.035 -11.140 -21.092 1.00 92.75 178 VAL A N 1
ATOM 1448 C CA . VAL A 1 178 ? 15.778 -12.052 -20.204 1.00 92.75 178 VAL A CA 1
ATOM 1449 C C . VAL A 1 178 ? 15.303 -11.973 -18.758 1.00 92.75 178 VAL A C 1
ATOM 1451 O O . VAL A 1 178 ? 15.590 -12.866 -17.959 1.00 92.75 178 VAL A O 1
ATOM 1454 N N . ALA A 1 179 ? 14.573 -10.914 -18.409 1.00 93.38 179 ALA A N 1
ATOM 1455 C CA . ALA A 1 179 ? 14.018 -10.721 -17.084 1.00 93.38 179 ALA A CA 1
ATOM 1456 C C . ALA A 1 179 ? 12.741 -9.872 -17.120 1.00 93.38 179 ALA A C 1
ATOM 1458 O O . ALA A 1 179 ? 12.476 -9.138 -18.077 1.00 93.38 179 ALA A O 1
ATOM 1459 N N . LEU A 1 180 ? 11.989 -9.958 -16.029 1.00 93.75 180 LEU A N 1
ATOM 1460 C CA . LEU A 1 180 ? 10.883 -9.079 -15.695 1.00 93.75 180 LEU A CA 1
ATOM 1461 C C . LEU A 1 180 ? 11.383 -8.038 -14.687 1.00 93.75 180 LEU A C 1
ATOM 1463 O O . LEU A 1 180 ? 11.877 -8.391 -13.614 1.00 93.75 180 LEU A O 1
ATOM 1467 N N . ALA A 1 181 ? 11.279 -6.760 -15.035 1.00 94.50 181 ALA A N 1
ATOM 1468 C CA . ALA A 1 181 ? 11.535 -5.660 -14.118 1.00 94.50 181 ALA A CA 1
ATOM 1469 C C . ALA A 1 181 ? 10.226 -5.281 -13.425 1.00 94.50 181 ALA A C 1
ATOM 1471 O O . ALA A 1 181 ? 9.291 -4.829 -14.079 1.00 94.50 181 ALA A O 1
ATOM 1472 N N . VAL A 1 182 ? 10.172 -5.463 -12.109 1.00 93.44 182 VAL A N 1
ATOM 1473 C CA . VAL A 1 182 ? 9.023 -5.158 -11.253 1.00 93.44 182 VAL A CA 1
ATOM 1474 C C . VAL A 1 182 ? 9.303 -3.872 -10.494 1.00 93.44 182 VAL A C 1
ATOM 1476 O O . VAL A 1 182 ? 10.358 -3.714 -9.875 1.00 93.44 182 VAL A O 1
ATOM 1479 N N . PHE A 1 183 ? 8.370 -2.933 -10.536 1.00 92.62 183 PHE A N 1
ATOM 1480 C CA . PHE A 1 183 ? 8.551 -1.616 -9.951 1.00 92.62 183 PHE A CA 1
ATOM 1481 C C . PHE A 1 183 ? 7.226 -1.037 -9.478 1.00 92.62 183 PHE A C 1
ATOM 1483 O O . PHE A 1 183 ? 6.174 -1.321 -10.037 1.00 92.62 183 PHE A O 1
ATOM 1490 N N . SER A 1 184 ? 7.284 -0.189 -8.457 1.00 90.88 184 SER A N 1
ATOM 1491 C CA . SER A 1 184 ? 6.092 0.476 -7.935 1.00 90.88 184 SER A CA 1
ATOM 1492 C C . SER A 1 184 ? 6.172 1.963 -8.153 1.00 90.88 184 SER A C 1
ATOM 1494 O O . SER A 1 184 ? 7.197 2.596 -7.874 1.00 90.88 184 SER A O 1
ATOM 1496 N N . VAL A 1 185 ? 5.062 2.501 -8.633 1.00 89.50 185 VAL A N 1
ATOM 1497 C CA . VAL A 1 185 ? 4.926 3.908 -8.982 1.00 89.50 185 VAL A CA 1
ATOM 1498 C C . VAL A 1 185 ? 3.888 4.592 -8.120 1.00 89.50 185 VAL A C 1
ATOM 1500 O O . VAL A 1 185 ? 2.954 3.976 -7.604 1.00 89.50 185 VAL A O 1
ATOM 1503 N N . ASP A 1 186 ? 4.067 5.895 -7.993 1.00 85.88 186 ASP A N 1
ATOM 1504 C CA . ASP A 1 186 ? 3.068 6.804 -7.459 1.00 85.88 186 ASP A CA 1
ATOM 1505 C C . ASP A 1 186 ? 1.800 6.816 -8.335 1.00 85.88 186 ASP A C 1
ATOM 1507 O O . ASP A 1 186 ? 1.876 6.665 -9.555 1.00 85.88 186 ASP A O 1
ATOM 1511 N N . TRP A 1 187 ? 0.631 7.050 -7.731 1.00 81.12 187 TRP A N 1
ATOM 1512 C CA . TRP A 1 187 ? -0.658 7.146 -8.431 1.00 81.12 187 TRP A CA 1
ATOM 1513 C C . TRP A 1 187 ? -0.672 8.209 -9.543 1.00 81.12 187 TRP A C 1
ATOM 1515 O O . TRP A 1 187 ? -1.419 8.081 -10.510 1.00 81.12 187 TRP A O 1
ATOM 1525 N N . ARG A 1 188 ? 0.192 9.231 -9.471 1.00 82.75 188 ARG A N 1
ATOM 1526 C CA . ARG A 1 188 ? 0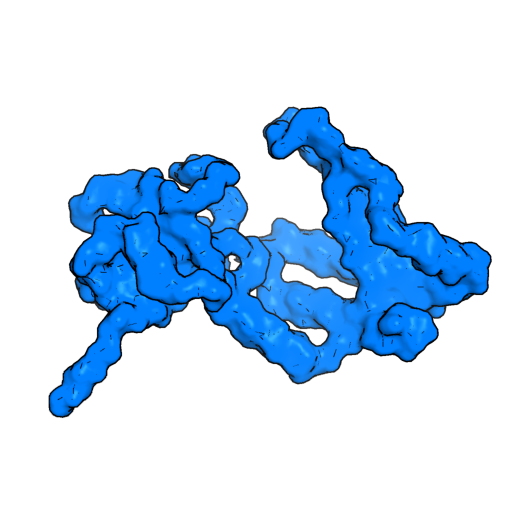.388 10.217 -10.549 1.00 82.75 188 ARG A CA 1
ATOM 1527 C C . ARG A 1 188 ? 0.816 9.577 -11.871 1.00 82.75 188 ARG A C 1
ATOM 1529 O O . ARG A 1 188 ? 0.618 10.184 -12.921 1.00 82.75 188 ARG A O 1
ATOM 1536 N N . ALA A 1 189 ? 1.352 8.358 -11.844 1.00 86.00 189 ALA A N 1
ATOM 1537 C CA . ALA A 1 189 ? 1.692 7.608 -13.045 1.00 86.00 189 ALA A CA 1
ATOM 1538 C C . ALA A 1 189 ? 0.462 7.237 -13.893 1.00 86.00 189 ALA A C 1
ATOM 1540 O O . ALA A 1 189 ? 0.603 7.047 -15.096 1.00 86.00 189 ALA A O 1
ATOM 1541 N N . LEU A 1 190 ? -0.753 7.266 -13.329 1.00 82.50 190 LEU A N 1
ATOM 1542 C CA . LEU A 1 190 ? -1.997 7.139 -14.101 1.00 82.50 190 LEU A CA 1
ATOM 1543 C C . LEU A 1 190 ? -2.147 8.258 -15.147 1.00 82.50 190 LEU A C 1
ATOM 1545 O O . LEU A 1 190 ? -2.799 8.067 -16.166 1.00 82.50 190 LEU A O 1
ATOM 1549 N N . ALA A 1 191 ? -1.503 9.418 -14.972 1.00 84.06 191 ALA A N 1
ATOM 1550 C CA . ALA A 1 191 ? -1.463 10.454 -16.010 1.00 84.06 191 ALA A CA 1
ATOM 1551 C C . ALA A 1 191 ? -0.585 10.068 -17.221 1.00 84.06 191 ALA A C 1
ATOM 1553 O O . ALA A 1 191 ? -0.623 10.732 -18.261 1.00 84.06 191 ALA A O 1
ATOM 1554 N N . LEU A 1 192 ? 0.238 9.020 -17.094 1.00 86.25 192 LEU A N 1
ATOM 1555 C CA . LEU A 1 192 ? 1.075 8.517 -18.177 1.00 86.25 192 LEU A CA 1
ATOM 1556 C C . LEU A 1 192 ? 0.311 7.565 -19.103 1.00 86.25 192 LEU A C 1
ATOM 1558 O O . LEU A 1 192 ? 0.555 7.607 -20.309 1.00 86.25 192 LEU A O 1
ATOM 1562 N N . TRP A 1 193 ? -0.593 6.745 -18.554 1.00 84.31 193 TRP A N 1
ATOM 1563 C CA . TRP A 1 193 ? -1.239 5.640 -19.280 1.00 84.31 193 TRP A CA 1
ATOM 1564 C C . TRP A 1 193 ? -2.739 5.423 -19.003 1.00 84.31 193 TRP A C 1
ATOM 1566 O O . TRP A 1 193 ? -3.340 4.534 -19.601 1.00 84.31 193 TRP A O 1
ATOM 1576 N N . GLY A 1 194 ? -3.374 6.244 -18.166 1.00 82.62 194 GLY A N 1
ATOM 1577 C CA . GLY A 1 194 ? -4.799 6.149 -17.834 1.00 82.62 194 GLY A CA 1
ATOM 1578 C C . GLY A 1 194 ? -5.103 5.240 -16.639 1.00 82.62 194 GLY A C 1
ATOM 1579 O O . GLY A 1 194 ? -4.206 4.852 -15.898 1.00 82.62 194 GLY A O 1
ATOM 1580 N N . THR A 1 195 ? -6.393 4.947 -16.433 1.00 76.88 195 THR A N 1
ATOM 1581 C CA . THR A 1 195 ? -6.920 4.157 -15.297 1.00 76.88 195 THR A CA 1
ATOM 1582 C C . THR A 1 195 ? -7.503 2.804 -15.703 1.00 76.88 195 THR A C 1
ATOM 1584 O O . THR A 1 195 ? -8.101 2.119 -14.875 1.00 76.88 195 THR A O 1
ATOM 1587 N N . GLU A 1 196 ? -7.427 2.450 -16.985 1.00 78.50 196 GLU A N 1
ATOM 1588 C CA . GLU A 1 196 ? -7.861 1.137 -17.461 1.00 78.50 196 GLU A CA 1
ATOM 1589 C C . GLU A 1 196 ? -6.893 0.060 -16.963 1.00 78.50 196 GLU A C 1
ATOM 1591 O O . GLU A 1 196 ? -5.724 0.345 -16.750 1.00 78.50 196 GLU A O 1
ATOM 1596 N N . ALA A 1 197 ? -7.370 -1.163 -16.741 1.00 77.00 197 ALA A N 1
ATOM 1597 C CA . ALA A 1 197 ? -6.503 -2.264 -16.328 1.00 77.00 197 ALA A CA 1
ATOM 1598 C C . ALA A 1 197 ? -5.880 -2.955 -17.550 1.00 77.00 197 ALA A C 1
ATOM 1600 O O . ALA A 1 197 ? -6.553 -3.129 -18.571 1.00 77.00 197 ALA A O 1
ATOM 1601 N N . GLY A 1 198 ? -4.650 -3.449 -17.408 1.00 81.62 198 GLY A N 1
ATOM 1602 C CA . GLY A 1 198 ? -3.984 -4.285 -18.409 1.00 81.62 198 GLY A CA 1
ATOM 1603 C C . GLY A 1 198 ? -2.718 -3.673 -19.010 1.00 81.62 198 GLY A C 1
ATOM 1604 O O . GLY A 1 198 ? -2.142 -2.750 -18.442 1.00 81.62 198 GLY A O 1
ATOM 1605 N N . PRO A 1 199 ? -2.244 -4.198 -20.157 1.00 90.75 199 PRO A N 1
ATOM 1606 C CA . PRO A 1 199 ? -0.983 -3.756 -20.717 1.00 90.75 199 PRO A CA 1
ATOM 1607 C C . PRO A 1 199 ? -1.120 -2.342 -21.275 1.00 90.75 199 PRO A C 1
ATOM 1609 O O . PRO A 1 199 ? -1.980 -2.050 -22.107 1.00 90.75 199 PRO A O 1
ATOM 1612 N N . HIS A 1 200 ? -0.220 -1.476 -20.846 1.00 92.44 200 HIS A N 1
ATOM 1613 C CA . HIS A 1 200 ? -0.112 -0.094 -21.256 1.00 92.44 200 HIS A CA 1
ATOM 1614 C C . HIS A 1 200 ? 1.105 0.105 -22.152 1.00 92.44 200 HIS A C 1
ATOM 1616 O O . HIS A 1 200 ? 2.173 -0.469 -21.930 1.00 92.44 200 HIS A O 1
ATOM 1622 N N . ARG A 1 201 ? 0.953 0.976 -23.150 1.00 93.31 201 ARG A N 1
ATOM 1623 C CA . ARG A 1 201 ? 2.034 1.403 -24.040 1.00 93.31 201 ARG A CA 1
ATOM 1624 C C . ARG A 1 201 ? 2.473 2.803 -23.648 1.00 93.31 201 ARG A C 1
ATOM 1626 O O . ARG A 1 201 ? 1.717 3.762 -23.782 1.00 93.31 201 ARG A O 1
ATOM 1633 N N . LEU A 1 202 ? 3.695 2.914 -23.143 1.00 94.56 202 LEU A N 1
ATOM 1634 C CA . LEU A 1 202 ? 4.299 4.179 -22.755 1.00 94.56 202 LEU A CA 1
ATOM 1635 C C . LEU A 1 202 ? 5.323 4.601 -23.815 1.00 94.56 202 LEU A C 1
ATOM 1637 O O . LEU A 1 202 ? 6.289 3.869 -24.022 1.00 94.56 202 LEU A O 1
ATOM 1641 N N . PRO A 1 203 ? 5.207 5.785 -24.441 1.00 95.44 203 PRO A N 1
ATOM 1642 C CA . PRO A 1 203 ? 6.237 6.273 -25.352 1.00 95.44 203 PRO A CA 1
ATOM 1643 C C . PRO A 1 203 ? 7.611 6.310 -24.674 1.00 95.44 203 PRO A C 1
ATOM 1645 O O . PRO A 1 203 ? 7.736 6.805 -23.550 1.00 95.44 203 PRO A O 1
ATOM 1648 N N . ALA A 1 204 ? 8.659 5.847 -25.359 1.00 95.38 204 ALA A N 1
ATOM 1649 C CA . ALA A 1 204 ? 10.013 5.767 -24.803 1.00 95.38 204 ALA A CA 1
ATOM 1650 C C . ALA A 1 204 ? 10.528 7.126 -24.286 1.00 95.38 204 ALA A C 1
ATOM 1652 O O . ALA A 1 204 ? 11.253 7.199 -23.292 1.00 95.38 204 ALA A O 1
ATOM 1653 N N . SER A 1 205 ? 10.076 8.225 -24.898 1.00 95.25 205 SER A N 1
ATOM 1654 C CA . SER A 1 205 ? 10.367 9.600 -24.472 1.00 95.25 205 SER A CA 1
ATOM 1655 C C . SER A 1 205 ? 9.837 9.955 -23.075 1.00 95.25 205 SER A C 1
ATOM 1657 O O . SER A 1 205 ? 10.344 10.895 -22.462 1.00 95.25 205 SER A O 1
ATOM 1659 N N . ARG A 1 206 ? 8.856 9.212 -22.545 1.00 95.75 206 ARG A N 1
ATOM 1660 C CA . ARG A 1 206 ? 8.272 9.414 -21.208 1.00 95.75 206 ARG A CA 1
ATOM 1661 C C . ARG A 1 206 ? 8.886 8.529 -20.122 1.00 95.75 206 ARG A C 1
ATOM 1663 O O . ARG A 1 206 ? 8.571 8.719 -18.950 1.00 95.75 206 ARG A O 1
ATOM 1670 N N . ILE A 1 207 ? 9.813 7.625 -20.449 1.00 96.50 207 ILE A N 1
ATOM 1671 C CA . ILE A 1 207 ? 10.530 6.813 -19.445 1.00 96.50 207 ILE A CA 1
ATOM 1672 C C . ILE A 1 207 ? 11.227 7.681 -18.375 1.00 96.50 207 ILE A C 1
ATOM 1674 O O . ILE A 1 207 ? 11.132 7.348 -17.193 1.00 96.50 207 ILE A O 1
ATOM 1678 N N . PRO A 1 208 ? 11.864 8.828 -18.699 1.00 96.31 208 PRO A N 1
ATOM 1679 C CA . PRO A 1 208 ? 12.423 9.709 -17.672 1.00 96.31 208 PRO A CA 1
ATOM 1680 C C . PRO A 1 208 ? 11.374 10.288 -16.714 1.00 96.31 208 PRO A C 1
ATOM 1682 O O . PRO A 1 208 ? 11.684 10.542 -15.553 1.00 96.31 208 PRO A O 1
ATOM 1685 N N . GLU A 1 209 ? 10.146 10.516 -17.186 1.00 95.12 209 GLU A N 1
ATOM 1686 C CA . GLU A 1 209 ? 9.028 10.965 -16.351 1.00 95.12 209 GLU A CA 1
ATOM 1687 C C . GLU A 1 209 ? 8.573 9.840 -15.415 1.00 95.12 209 GLU A C 1
ATOM 1689 O O . GLU A 1 209 ? 8.492 10.058 -14.208 1.00 95.12 209 GLU A O 1
ATOM 1694 N N . LEU A 1 210 ? 8.405 8.624 -15.945 1.00 94.88 210 LEU A N 1
ATOM 1695 C CA . LEU A 1 210 ? 8.122 7.420 -15.160 1.00 94.88 210 LEU A CA 1
ATOM 1696 C C . LEU A 1 210 ? 9.183 7.175 -14.075 1.00 94.88 210 LEU A C 1
ATOM 1698 O O . LEU A 1 210 ? 8.842 6.935 -12.920 1.00 94.88 210 LEU A O 1
ATOM 1702 N N . ASN A 1 211 ? 10.469 7.313 -14.408 1.00 95.88 211 ASN A N 1
ATOM 1703 C CA . ASN A 1 211 ? 11.569 7.125 -13.459 1.00 95.88 211 ASN A CA 1
ATOM 1704 C C . ASN A 1 211 ? 11.503 8.082 -12.256 1.00 95.88 211 ASN A C 1
ATOM 1706 O O . ASN A 1 211 ? 11.921 7.711 -11.163 1.00 95.88 211 ASN A O 1
ATOM 1710 N N . ARG A 1 212 ? 10.945 9.291 -12.418 1.00 92.75 212 ARG A N 1
ATOM 1711 C CA . ARG A 1 212 ? 10.732 10.237 -11.303 1.00 92.75 212 ARG A CA 1
ATOM 1712 C C . ARG A 1 212 ? 9.574 9.841 -10.386 1.00 92.75 212 ARG A C 1
ATOM 1714 O O . ARG A 1 212 ? 9.466 10.388 -9.292 1.00 92.75 212 ARG A O 1
ATOM 1721 N N . LEU A 1 213 ? 8.707 8.940 -10.840 1.00 91.38 213 LEU A N 1
ATOM 1722 C CA . LEU A 1 213 ? 7.540 8.450 -10.108 1.00 91.38 213 LEU A CA 1
ATOM 1723 C C . LEU A 1 213 ? 7.787 7.089 -9.447 1.00 91.38 213 LEU A C 1
ATOM 1725 O O . LEU A 1 213 ? 6.893 6.584 -8.769 1.00 91.38 213 LEU A O 1
ATOM 1729 N N . LEU A 1 214 ? 8.978 6.505 -9.617 1.00 91.38 214 LEU A N 1
ATOM 1730 C CA . LEU A 1 214 ? 9.379 5.291 -8.914 1.00 91.38 214 LEU A CA 1
ATOM 1731 C C . LEU A 1 214 ? 9.463 5.556 -7.411 1.00 91.38 214 LEU A C 1
ATOM 1733 O O . LEU A 1 214 ? 10.171 6.454 -6.957 1.00 91.38 214 LEU A O 1
ATOM 1737 N N . LEU A 1 215 ? 8.766 4.733 -6.634 1.00 87.81 215 LEU A N 1
ATOM 1738 C CA . LEU A 1 215 ? 8.745 4.842 -5.174 1.00 87.81 215 LEU A CA 1
ATOM 1739 C C . LEU A 1 215 ? 9.862 4.035 -4.508 1.00 87.81 215 LEU A C 1
ATOM 1741 O O . LEU A 1 215 ? 10.185 4.251 -3.343 1.00 87.81 215 LEU A O 1
ATOM 1745 N N . ARG A 1 216 ? 10.443 3.079 -5.236 1.00 86.06 216 ARG A N 1
ATOM 1746 C CA . ARG A 1 216 ? 11.378 2.090 -4.699 1.00 86.06 216 ARG A CA 1
ATOM 1747 C C . ARG A 1 216 ? 12.322 1.560 -5.778 1.00 86.06 216 ARG A C 1
ATOM 1749 O O . ARG A 1 216 ? 12.028 1.711 -6.964 1.00 86.06 216 ARG A O 1
ATOM 1756 N N . PRO A 1 217 ? 13.442 0.927 -5.380 1.00 90.94 217 PRO A N 1
ATOM 1757 C CA . PRO A 1 217 ? 14.244 0.132 -6.294 1.00 90.94 217 PRO A CA 1
ATOM 1758 C C . PRO A 1 217 ? 13.421 -0.861 -7.117 1.00 90.94 217 PRO A C 1
ATOM 1760 O O . PRO A 1 217 ? 12.508 -1.508 -6.606 1.00 90.94 217 PRO A O 1
ATOM 1763 N N . ILE A 1 218 ? 13.818 -1.018 -8.372 1.00 92.88 218 ILE A N 1
ATOM 1764 C CA . ILE A 1 218 ? 13.317 -2.028 -9.294 1.00 92.88 218 ILE A CA 1
ATOM 1765 C C . ILE A 1 218 ? 13.791 -3.404 -8.821 1.00 92.88 218 ILE A C 1
ATOM 1767 O O . ILE A 1 218 ? 14.979 -3.619 -8.579 1.00 92.88 218 ILE A O 1
ATOM 1771 N N . THR A 1 219 ? 12.857 -4.341 -8.721 1.00 91.75 219 THR A N 1
ATOM 1772 C CA . THR A 1 219 ? 13.132 -5.754 -8.452 1.00 91.75 219 THR A CA 1
ATOM 1773 C C . THR A 1 219 ? 13.222 -6.502 -9.776 1.00 91.75 219 THR A C 1
ATOM 1775 O O . THR A 1 219 ? 12.464 -6.222 -10.700 1.00 91.75 219 THR A O 1
ATOM 1778 N N . ILE A 1 220 ? 14.162 -7.438 -9.891 1.00 92.62 220 ILE A N 1
ATOM 1779 C CA . ILE A 1 220 ? 14.370 -8.220 -11.112 1.00 92.62 220 ILE A CA 1
ATOM 1780 C C . ILE A 1 220 ? 13.959 -9.666 -10.866 1.00 92.62 220 ILE A C 1
ATOM 1782 O O . ILE A 1 220 ? 14.499 -10.321 -9.976 1.00 92.62 220 ILE A O 1
ATOM 1786 N N . GLU A 1 221 ? 13.074 -10.185 -11.712 1.00 89.75 221 GLU A N 1
ATOM 1787 C CA . GLU A 1 221 ? 12.792 -11.613 -11.805 1.00 89.75 221 GLU A CA 1
ATOM 1788 C C . GLU A 1 221 ? 13.371 -12.189 -13.100 1.00 89.75 221 GLU A C 1
ATOM 1790 O O . GLU A 1 221 ? 12.874 -11.934 -14.197 1.00 89.75 221 GLU A O 1
ATOM 1795 N N . VAL A 1 222 ? 14.445 -12.970 -12.989 1.00 81.81 222 VAL A N 1
ATOM 1796 C CA . VAL A 1 222 ? 15.151 -13.524 -14.153 1.00 81.81 222 VAL A CA 1
ATOM 1797 C C . VAL A 1 222 ? 14.327 -14.644 -14.805 1.00 81.81 222 VAL A C 1
ATOM 1799 O O . VAL A 1 222 ? 13.808 -15.527 -14.122 1.00 81.81 222 VAL A O 1
ATOM 1802 N N . VAL A 1 223 ? 14.197 -14.610 -16.135 1.00 71.50 223 VAL A N 1
ATOM 1803 C CA . VAL A 1 223 ? 13.395 -15.561 -16.935 1.00 71.50 223 VAL A CA 1
ATOM 1804 C C . VAL A 1 223 ? 14.227 -16.772 -17.388 1.00 71.50 223 VAL A C 1
ATOM 1806 O O . VAL A 1 223 ? 13.671 -17.828 -17.675 1.00 71.50 223 VAL A O 1
ATOM 1809 N N . ARG A 1 224 ? 15.563 -16.673 -17.394 1.00 58.78 224 ARG A N 1
ATOM 1810 C CA . ARG A 1 224 ? 16.474 -17.791 -17.697 1.00 58.78 224 ARG A CA 1
ATOM 1811 C C . ARG A 1 224 ? 17.405 -18.070 -16.523 1.00 58.78 224 ARG A C 1
ATOM 1813 O O . ARG A 1 224 ? 18.086 -17.165 -16.057 1.00 58.78 224 ARG A O 1
ATOM 1820 N N . ALA A 1 225 ? 17.457 -19.321 -16.068 1.00 43.09 225 ALA A N 1
ATOM 1821 C CA . ALA A 1 225 ? 18.551 -19.762 -15.213 1.00 43.09 225 ALA A CA 1
ATOM 1822 C C . ALA A 1 225 ? 19.865 -19.549 -15.976 1.00 43.09 225 ALA A C 1
ATOM 1824 O O . ALA A 1 225 ? 19.988 -19.987 -17.124 1.00 43.09 225 ALA A O 1
ATOM 1825 N N . GLU A 1 226 ? 20.823 -18.865 -15.352 1.00 41.00 226 GLU A N 1
ATOM 1826 C CA . GLU A 1 226 ? 22.215 -18.937 -15.776 1.00 41.00 226 GLU A CA 1
ATOM 1827 C C . GLU A 1 226 ? 22.564 -20.424 -15.851 1.00 41.00 226 GLU A C 1
ATOM 1829 O O . GLU A 1 226 ? 22.478 -21.157 -14.867 1.00 41.00 226 GLU A O 1
ATOM 1834 N N . THR A 1 227 ? 22.859 -20.904 -17.055 1.00 37.03 227 THR A N 1
ATOM 1835 C CA . THR A 1 227 ? 23.551 -22.179 -17.185 1.00 37.03 227 THR A CA 1
ATOM 1836 C C . THR A 1 227 ? 24.982 -21.861 -16.775 1.00 37.03 227 THR A C 1
ATOM 1838 O O . THR A 1 227 ? 25.759 -21.380 -17.595 1.00 37.03 227 THR A O 1
ATOM 1841 N N . GLU A 1 228 ? 25.276 -21.984 -15.479 1.00 38.09 228 GLU A N 1
ATOM 1842 C CA . GLU A 1 228 ? 26.649 -21.950 -14.979 1.00 38.09 228 GLU A CA 1
ATOM 1843 C C . GLU A 1 228 ? 27.436 -23.032 -15.732 1.00 38.09 228 GLU A C 1
ATOM 1845 O O . GLU A 1 228 ? 27.042 -24.203 -15.749 1.00 38.09 228 GLU A O 1
ATOM 1850 N N . GLY A 1 229 ? 28.473 -22.598 -16.451 1.00 36.88 229 GLY A N 1
ATOM 1851 C CA . GLY A 1 229 ? 29.430 -23.457 -17.149 1.00 36.88 229 GLY A CA 1
ATOM 1852 C C . GLY A 1 229 ? 30.614 -23.828 -16.273 1.00 36.88 229 GLY A C 1
ATOM 1853 O O . GLY A 1 229 ? 30.890 -23.085 -15.305 1.00 36.88 229 GLY A O 1
#

Sequence (229 aa):
MLLDGRKKLARFTEPYPPMSFPGEERFDEWVAAGRLHKEVEQEPFGDGMTHSRVWQGTRRVYFTAKGEEWRVPAMKLIGDAALKSHGGWNEHFERLEGMLFGYEDWQNDWWIERGLRGGGFGGMPHCCAVTDQGLSWIKQAGYRALPPIAELELVLDDYDPRRPRDEQMSRLERTDAVALAVFSVDWRALALWGTEAGPHRLPASRIPELNRLLLRPITIEVVRAETEG

pLDDT: mean 88.54, std 11.67, range [36.88, 97.94]